Protein AF-A0A5B6ZNE8-F1 (afdb_monomer)

Nearest PDB structures (foldseek):
  8x5b-assembly1_A  TM=8.353E-01  e=8.046E-11  Homo sapiens
  8x5f-assembly1_A  TM=8.085E-01  e=4.288E-11  Homo sapiens

Secondary structure (DSSP, 8-state):
-HHHHHHHHHHHHHHHHTT--HHHHTHHHHHHHHHHHHHHH--SS-S-HHHHHHHHHHHHHHHTTTTSPPPHHHHHHHHHHHHTHHHHHHHHHHHHHHHT-HHHHT-TTHHHHSHHHHHHHHHHHHHHHHHHHHHHHHHHHHH--HHHHHHHHHHHHHHHHHHHHHHHHHS--HHHHHHHHHHHHHHHHHHHHIIIIIIS----TTSSSTTS-SS-SSS-THHHHHHHHHHHHHHGGGHHHHTT---TTS-HHHHHHHHHHHHHHHHHHHHHHHHHHHHHHHHHTTSS---PPPS--------

Solvent-accessible surface area (backbone atoms only — not comparable to full-atom values): 16728 Å² total; per-residue (Å²): 106,70,65,56,55,52,51,51,48,51,54,40,53,52,41,55,73,72,66,49,64,62,60,63,51,64,42,50,64,56,50,54,51,47,52,54,54,51,58,53,72,48,89,55,90,57,85,64,40,70,60,38,54,50,50,53,51,40,53,50,48,35,79,43,16,80,80,46,90,78,49,72,68,38,56,56,51,40,56,51,42,53,69,37,33,69,57,52,32,48,52,51,48,52,49,46,36,61,75,72,45,31,65,72,73,69,44,84,55,52,53,69,70,38,63,70,50,37,54,45,41,51,53,52,51,44,45,36,39,50,36,47,27,37,36,21,50,39,46,22,72,74,68,67,46,65,69,29,53,55,52,22,50,50,32,51,35,46,50,52,19,52,51,33,43,53,50,23,74,76,43,85,42,71,68,36,47,52,50,23,52,54,36,39,50,52,30,48,54,50,48,50,51,39,47,42,43,69,42,41,46,28,70,32,73,90,33,90,36,71,46,30,45,71,80,69,91,63,90,58,66,65,59,58,57,50,49,51,53,51,48,53,57,62,67,52,54,62,52,51,74,73,69,66,63,59,57,92,88,56,58,70,67,58,54,49,51,52,53,51,52,52,44,50,52,50,48,52,54,48,50,53,40,31,49,50,34,50,49,53,54,32,48,77,66,49,73,72,44,92,72,70,81,68,96,63,79,81,70,78,81,88,124

Radius of gyration: 23.54 Å; Cα contacts (8 Å, |Δi|>4): 228; chains: 1; bounding box: 59×56×79 Å

Sequence (303 aa):
SMTAVVGVMFVHLYLVEKGYSYTHVQAIPAFLLSVFLLLLICPFNIVYKSSRYCFLRVIRNIILSPLYKVVMLDFFMADQLCSQVPMLRNLEYVACYYITGSYKTQDYGYCMRTKNYRDLAYAVSFLPYYWRAMQCARRWFDEGETGHLVNLGKYVSAMLAAGAKVAYEKERSVGWLCLVVVMSSSATVYQLYWDFVKDWGLLQFHSKNPWLRNELMLRRKFIYFFSMGLNLILRLAWLQTVLHSSFESVDYRVTGLFLAALEVIRRGLWNFYRLENEHLNNAGKFRAVNTVPLPFHEVDEED

Organism: Davidia involucrata (NCBI:txid16924)

Mean predicted aligned error: 7.37 Å

InterPro domains:
  IPR004342 EXS, C-terminal [PF03124] (3-280)
  IPR004342 EXS, C-terminal [PS51380] (112-303)
  IPR052486 Phosphate transporter PHO1 [PTHR48477] (2-302)

Foldseek 3Di:
DVVVVVVLVVVLVVCVVVVHDQLVSVCSVVVVVVVVVCVLPPCDPPDCNVVSVVVVVLVVCLLVVLPDQDDPSNLLVLVVVLLCLVVQLVVLLVCCCVVVVVSVVVPSCPLVPDPVSVVVNLVSSLSSLVSNLSNLVNCCVVVVDCVSVLSSVLSVLVNQLSVLVVVCVVPVDPVSLVSNVVSLVVSLVSVLCCLQCPQLVFCDCPEPDGRGHVDDPDPDPVVSVVLSVLLSVLSCLCVCVSVVPPPVPDDPVVVSVVNSVSSVVNSVSSSVSNVVVVVVVCVVVCVVPPPDPDPDDPPPPPD

pLDDT: mean 87.57, std 11.81, range [39.69, 96.94]

Structure (mmCIF, N/CA/C/O backbone):
data_AF-A0A5B6ZNE8-F1
#
_entry.id   AF-A0A5B6ZNE8-F1
#
loop_
_atom_site.group_PDB
_atom_site.id
_atom_site.type_symbol
_atom_site.label_atom_id
_atom_site.label_alt_id
_atom_site.label_comp_id
_atom_site.label_asym_id
_atom_site.label_entity_id
_atom_site.label_seq_id
_atom_site.pdbx_PDB_ins_code
_atom_site.Cartn_x
_atom_site.Cartn_y
_atom_site.Cartn_z
_atom_site.occupancy
_atom_site.B_iso_or_equiv
_atom_site.auth_seq_id
_atom_site.auth_comp_id
_atom_site.auth_asym_id
_atom_site.auth_atom_id
_atom_site.pdbx_PDB_model_num
ATOM 1 N N . SER A 1 1 ? 9.467 -19.370 -3.956 1.00 76.75 1 SER A N 1
ATOM 2 C CA . SER A 1 1 ? 10.336 -19.365 -2.760 1.00 76.75 1 SER A CA 1
ATOM 3 C C . SER A 1 1 ? 11.362 -18.253 -2.906 1.00 76.75 1 SER A C 1
ATOM 5 O O . SER A 1 1 ? 11.849 -18.076 -4.018 1.00 76.75 1 SER A O 1
ATOM 7 N N . MET A 1 2 ? 11.701 -17.534 -1.828 1.00 82.19 2 MET A N 1
ATOM 8 C CA . MET A 1 2 ? 12.785 -16.534 -1.829 1.00 82.19 2 MET A CA 1
ATOM 9 C C . MET A 1 2 ? 14.120 -17.136 -2.280 1.00 82.19 2 MET A C 1
ATOM 11 O O . MET A 1 2 ? 14.861 -16.493 -3.011 1.00 82.19 2 MET A O 1
ATOM 15 N N . THR A 1 3 ? 14.372 -18.406 -1.954 1.00 88.00 3 THR A N 1
ATOM 16 C CA . THR A 1 3 ? 15.551 -19.153 -2.415 1.00 88.00 3 THR A CA 1
ATOM 17 C C . THR A 1 3 ? 15.656 -19.190 -3.937 1.00 88.00 3 THR A C 1
ATOM 19 O O . THR A 1 3 ? 16.739 -19.012 -4.478 1.00 88.00 3 THR A O 1
ATOM 22 N N . ALA A 1 4 ? 14.532 -19.369 -4.641 1.00 88.44 4 ALA A N 1
ATOM 23 C CA . ALA A 1 4 ? 14.522 -19.387 -6.103 1.00 88.44 4 ALA A CA 1
ATOM 24 C C . ALA A 1 4 ? 14.845 -18.002 -6.681 1.00 88.44 4 ALA A C 1
ATOM 26 O O . ALA A 1 4 ? 15.617 -17.903 -7.625 1.00 88.44 4 ALA A O 1
ATOM 27 N N . VAL A 1 5 ? 14.302 -16.934 -6.087 1.00 88.50 5 VAL A N 1
ATOM 28 C CA . VAL A 1 5 ? 14.583 -15.552 -6.513 1.00 88.50 5 VAL A CA 1
ATOM 29 C C . VAL A 1 5 ? 16.060 -15.217 -6.314 1.00 88.50 5 VAL A C 1
ATOM 31 O O . VAL A 1 5 ? 16.708 -14.746 -7.242 1.00 88.50 5 VAL A O 1
ATOM 34 N N . VAL A 1 6 ? 16.606 -15.518 -5.134 1.00 89.94 6 VAL A N 1
ATOM 35 C CA . VAL A 1 6 ? 18.020 -15.282 -4.812 1.00 89.94 6 VAL A CA 1
ATOM 36 C C . VAL A 1 6 ? 18.931 -16.124 -5.707 1.00 89.94 6 VAL A C 1
ATOM 38 O O . VAL A 1 6 ? 19.879 -15.592 -6.274 1.00 89.94 6 VAL A O 1
ATOM 41 N N . GLY A 1 7 ? 18.622 -17.408 -5.904 1.00 92.25 7 GLY A N 1
ATOM 42 C CA . GLY A 1 7 ? 19.388 -18.285 -6.791 1.00 92.25 7 GLY A CA 1
ATOM 43 C C . GLY A 1 7 ? 19.415 -17.779 -8.235 1.00 92.25 7 GLY A C 1
ATOM 44 O O . GLY A 1 7 ? 20.481 -17.689 -8.837 1.00 92.25 7 GLY A O 1
ATOM 45 N N . VAL A 1 8 ? 18.265 -17.366 -8.775 1.00 92.31 8 VAL A N 1
ATOM 46 C CA . VAL A 1 8 ? 18.185 -16.780 -10.122 1.00 92.31 8 VAL A CA 1
ATOM 47 C C . VAL A 1 8 ? 18.931 -15.447 -10.205 1.00 92.31 8 VAL A C 1
ATOM 49 O O . VAL A 1 8 ? 19.573 -15.183 -11.217 1.00 92.31 8 VAL A O 1
ATOM 52 N N . MET A 1 9 ? 18.904 -14.629 -9.150 1.00 90.25 9 MET A N 1
ATOM 53 C CA . MET A 1 9 ? 19.685 -13.391 -9.083 1.00 90.25 9 MET A CA 1
ATOM 54 C C . MET A 1 9 ? 21.193 -13.672 -9.143 1.00 90.25 9 MET A C 1
ATOM 56 O O . MET A 1 9 ? 21.893 -13.015 -9.908 1.00 90.25 9 MET A O 1
ATOM 60 N N . PHE A 1 10 ? 21.692 -14.673 -8.408 1.00 92.12 10 PHE A N 1
ATOM 61 C CA . PHE A 1 10 ? 23.097 -15.090 -8.491 1.00 92.12 10 PHE A CA 1
ATOM 62 C C . PHE A 1 10 ? 23.471 -15.579 -9.891 1.00 92.12 10 PHE A C 1
ATOM 64 O O . PHE A 1 10 ? 24.488 -15.153 -10.429 1.00 92.12 10 PHE A O 1
ATOM 71 N N . VAL A 1 11 ? 22.633 -16.420 -10.507 1.00 91.75 11 VAL A N 1
ATOM 72 C CA . VAL A 1 11 ? 22.851 -16.891 -11.885 1.00 91.75 11 VAL A CA 1
ATOM 73 C C . VAL A 1 11 ? 22.868 -15.719 -12.866 1.00 91.75 11 VAL A C 1
ATOM 75 O O . VAL A 1 11 ? 23.744 -15.651 -13.721 1.00 91.75 11 VAL A O 1
ATOM 78 N N . HIS A 1 12 ? 21.939 -14.771 -12.729 1.00 90.88 12 HIS A N 1
ATOM 79 C CA . HIS A 1 12 ? 21.895 -13.571 -13.558 1.00 90.88 12 HIS A CA 1
ATOM 80 C C . HIS A 1 12 ? 23.193 -12.763 -13.438 1.00 90.88 12 HIS A C 1
ATOM 82 O O . HIS A 1 12 ? 23.820 -12.485 -14.456 1.00 90.88 12 HIS A O 1
ATOM 88 N N . LEU A 1 13 ? 23.633 -12.441 -12.216 1.00 90.88 13 LEU A N 1
ATOM 89 C CA . LEU A 1 13 ? 24.864 -11.678 -11.977 1.00 90.88 13 LEU A CA 1
ATOM 90 C C . LEU A 1 13 ? 26.107 -12.404 -12.506 1.00 90.88 13 LEU A C 1
ATOM 92 O O . LEU A 1 13 ? 26.929 -11.789 -13.179 1.00 90.88 13 LEU A O 1
ATOM 96 N N . TYR A 1 14 ? 26.198 -13.716 -12.284 1.00 93.06 14 TYR A N 1
ATOM 97 C CA . TYR A 1 14 ? 27.285 -14.545 -12.803 1.00 93.06 14 TYR A CA 1
ATOM 98 C C . TYR A 1 14 ? 27.355 -14.524 -14.338 1.00 93.06 14 TYR A C 1
ATOM 100 O O . TYR A 1 14 ? 28.433 -14.401 -14.918 1.00 93.06 14 TYR A O 1
ATOM 108 N N . LEU A 1 15 ? 26.209 -14.616 -15.020 1.00 92.50 15 LEU A N 1
ATOM 109 C CA . LEU A 1 15 ? 26.158 -14.570 -16.483 1.00 92.50 15 LEU A CA 1
ATOM 110 C C . LEU A 1 15 ? 26.502 -13.180 -17.035 1.00 92.50 15 LEU A C 1
ATOM 112 O O . LEU A 1 15 ? 27.145 -13.100 -18.084 1.00 92.50 15 LEU A O 1
ATOM 116 N N . VAL A 1 16 ? 26.114 -12.104 -16.335 1.00 89.50 16 VAL A N 1
ATOM 117 C CA . VAL A 1 16 ? 26.550 -10.736 -16.667 1.00 89.50 16 VAL A CA 1
ATOM 118 C C . VAL A 1 16 ? 28.072 -10.628 -16.559 1.00 89.50 16 VAL A C 1
ATOM 120 O O . VAL A 1 16 ? 28.711 -10.160 -17.497 1.00 89.50 16 VAL A O 1
ATOM 123 N N . GLU A 1 17 ? 28.658 -11.100 -15.457 1.00 91.75 17 GLU A N 1
ATOM 124 C CA . GLU A 1 17 ? 30.107 -11.059 -15.224 1.00 91.75 17 GLU A CA 1
ATOM 125 C C . GLU A 1 17 ? 30.887 -11.852 -16.283 1.00 91.75 17 GLU A C 1
ATOM 127 O O . GLU A 1 17 ? 31.934 -11.416 -16.755 1.00 91.75 17 GLU A O 1
ATOM 132 N N . LYS A 1 18 ? 30.349 -12.995 -16.725 1.00 91.81 18 LYS A N 1
ATOM 133 C CA . LYS A 1 18 ? 30.948 -13.829 -17.779 1.00 91.81 18 LYS A CA 1
ATOM 134 C C . LYS A 1 18 ? 30.826 -13.255 -19.196 1.00 91.81 18 LYS A C 1
ATOM 136 O O . LYS A 1 18 ? 31.309 -13.890 -20.130 1.00 91.81 18 LYS A O 1
ATOM 141 N N . GLY A 1 19 ? 30.205 -12.089 -19.375 1.00 87.50 19 GLY A N 1
ATOM 142 C CA . GLY A 1 19 ? 30.112 -11.418 -20.674 1.00 87.50 19 GLY A CA 1
ATOM 143 C C . GLY A 1 19 ? 29.135 -12.076 -21.652 1.00 87.50 19 GLY A C 1
ATOM 144 O O . GLY A 1 19 ? 29.267 -11.896 -22.863 1.00 87.50 19 GLY A O 1
ATOM 145 N N . TYR A 1 20 ? 28.151 -12.839 -21.158 1.00 89.31 20 TYR A N 1
ATOM 146 C CA . TYR A 1 20 ? 27.085 -13.364 -22.014 1.00 89.31 20 TYR A CA 1
ATOM 147 C C . TYR A 1 20 ? 26.269 -12.226 -22.637 1.00 89.31 20 TYR A C 1
ATOM 149 O O . TYR A 1 20 ? 26.177 -11.121 -22.101 1.00 89.31 20 TYR A O 1
ATOM 157 N N . SER A 1 21 ? 25.624 -12.519 -23.771 1.00 84.81 21 SER A N 1
ATOM 158 C CA . SER A 1 21 ? 24.774 -11.562 -24.480 1.00 84.81 21 SER A CA 1
ATOM 159 C C . SER A 1 21 ? 23.747 -10.927 -23.536 1.00 84.81 21 SER A C 1
ATOM 161 O O . SER A 1 21 ? 22.848 -11.591 -23.013 1.00 84.81 21 SER A O 1
ATOM 163 N N . TYR A 1 22 ? 23.877 -9.614 -23.351 1.00 82.38 22 TYR A N 1
ATOM 164 C CA . TYR A 1 22 ? 23.105 -8.833 -22.390 1.00 82.38 22 TYR A CA 1
ATOM 165 C C . TYR A 1 22 ? 21.588 -9.024 -22.547 1.00 82.38 22 TYR A C 1
ATOM 167 O O . TYR A 1 22 ? 20.869 -9.180 -21.561 1.00 82.38 22 TYR A O 1
ATOM 175 N N . THR A 1 23 ? 21.094 -9.106 -23.786 1.00 82.25 23 THR A N 1
ATOM 176 C CA . THR A 1 23 ? 19.669 -9.320 -24.079 1.00 82.25 23 THR A CA 1
ATOM 177 C C . THR A 1 23 ? 19.139 -10.645 -23.536 1.00 82.25 23 THR A C 1
ATOM 179 O O . THR A 1 23 ? 18.003 -10.697 -23.069 1.00 82.25 23 THR A O 1
ATOM 182 N N . HIS A 1 24 ? 19.947 -11.707 -23.573 1.00 84.75 24 HIS A N 1
ATOM 183 C CA . HIS A 1 24 ? 19.570 -13.021 -23.051 1.00 84.75 24 HIS A CA 1
ATOM 184 C C . HIS A 1 24 ? 19.566 -13.019 -21.523 1.00 84.75 24 HIS A C 1
ATOM 186 O O . HIS A 1 24 ? 18.635 -13.522 -20.898 1.00 84.75 24 HIS A O 1
ATOM 192 N N . VAL A 1 25 ? 20.566 -12.383 -20.913 1.00 89.25 25 VAL A N 1
ATOM 193 C CA . VAL A 1 25 ? 20.686 -12.312 -19.453 1.00 89.25 25 VAL A CA 1
ATOM 194 C C . VAL A 1 25 ? 19.556 -11.471 -18.841 1.00 89.25 25 VAL A C 1
ATOM 196 O O . VAL A 1 25 ? 18.984 -11.853 -17.818 1.00 89.25 25 VAL A O 1
ATOM 199 N N . GLN A 1 26 ? 19.140 -10.387 -19.505 1.00 87.94 26 GLN A N 1
ATOM 200 C CA . GLN A 1 26 ? 17.994 -9.563 -19.091 1.00 87.94 26 GLN A CA 1
ATOM 201 C C . GLN A 1 26 ? 16.627 -10.242 -19.268 1.00 87.94 26 GLN A C 1
ATOM 203 O O . GLN A 1 26 ? 15.651 -9.790 -18.671 1.00 87.94 26 GLN A O 1
ATOM 208 N N . ALA A 1 27 ? 16.528 -11.333 -20.032 1.00 87.56 27 ALA A N 1
ATOM 209 C CA . ALA A 1 27 ? 15.291 -12.110 -20.142 1.00 87.56 27 ALA A CA 1
ATOM 210 C C . ALA A 1 27 ? 15.048 -13.018 -18.920 1.00 87.56 27 ALA A C 1
ATOM 212 O O . ALA A 1 27 ? 13.914 -13.427 -18.671 1.00 87.56 27 ALA A O 1
ATOM 213 N N . ILE A 1 28 ? 16.085 -13.308 -18.125 1.00 91.12 28 ILE A N 1
ATOM 214 C CA . ILE A 1 28 ? 16.006 -14.224 -16.977 1.00 91.12 28 ILE A CA 1
ATOM 215 C C . ILE A 1 28 ? 14.982 -13.754 -15.921 1.00 91.12 28 ILE A C 1
ATOM 217 O O . ILE A 1 28 ? 14.129 -14.561 -15.536 1.00 91.12 28 ILE A O 1
ATOM 221 N N . PRO A 1 29 ? 14.976 -12.481 -15.463 1.00 89.75 29 PRO A N 1
ATOM 222 C CA . PRO A 1 29 ? 13.974 -12.017 -14.502 1.00 89.75 29 PRO A CA 1
ATOM 223 C C . PRO A 1 29 ? 12.542 -12.048 -15.060 1.00 89.75 29 PRO A C 1
ATOM 225 O O . PRO A 1 29 ? 11.621 -12.429 -14.337 1.00 89.75 29 PRO A O 1
ATOM 228 N N . ALA A 1 30 ? 12.348 -11.721 -16.346 1.00 90.81 30 ALA A N 1
ATOM 229 C CA . ALA A 1 30 ? 11.048 -11.842 -17.016 1.00 90.81 30 ALA A CA 1
ATOM 230 C C . ALA A 1 30 ? 10.550 -13.287 -17.039 1.00 90.81 30 ALA A C 1
ATOM 232 O O . ALA A 1 30 ? 9.379 -13.541 -16.748 1.00 90.81 30 ALA A O 1
ATOM 233 N N . PHE A 1 31 ? 11.430 -14.235 -17.365 1.00 91.56 31 PHE A N 1
ATOM 234 C CA . PHE A 1 31 ? 11.096 -15.652 -17.366 1.00 91.56 31 PHE A CA 1
ATOM 235 C C . PHE A 1 31 ? 10.669 -16.114 -15.970 1.00 91.56 31 PHE A C 1
ATOM 237 O O . PHE A 1 31 ? 9.605 -16.711 -15.822 1.00 91.56 31 PHE A O 1
ATOM 244 N N . LEU A 1 32 ? 11.435 -15.762 -14.933 1.00 92.44 32 LEU A N 1
ATOM 245 C CA . LEU A 1 32 ? 11.097 -16.098 -13.550 1.00 92.44 32 LEU A CA 1
ATOM 246 C C . LEU A 1 32 ? 9.735 -15.524 -13.132 1.00 92.44 32 LEU A C 1
ATOM 248 O O . LEU A 1 32 ? 8.907 -16.244 -12.570 1.00 92.44 32 LEU A O 1
ATOM 252 N N . LEU A 1 33 ? 9.488 -14.241 -13.417 1.00 92.00 33 LEU A N 1
ATOM 253 C CA . LEU A 1 33 ? 8.210 -13.595 -13.119 1.00 92.00 33 LEU A CA 1
ATOM 254 C C . LEU A 1 33 ? 7.056 -14.288 -13.854 1.00 92.00 33 LEU A C 1
ATOM 256 O O . LEU A 1 33 ? 6.028 -14.583 -13.246 1.00 92.00 33 LEU A O 1
ATOM 260 N N . SER A 1 34 ? 7.247 -14.611 -15.134 1.00 92.75 34 SER A N 1
ATOM 261 C CA . SER A 1 34 ? 6.255 -15.316 -15.951 1.00 92.75 34 SER A CA 1
ATOM 262 C C . SER A 1 34 ? 5.935 -16.695 -15.378 1.00 92.75 34 SER A C 1
ATOM 264 O O . SER A 1 34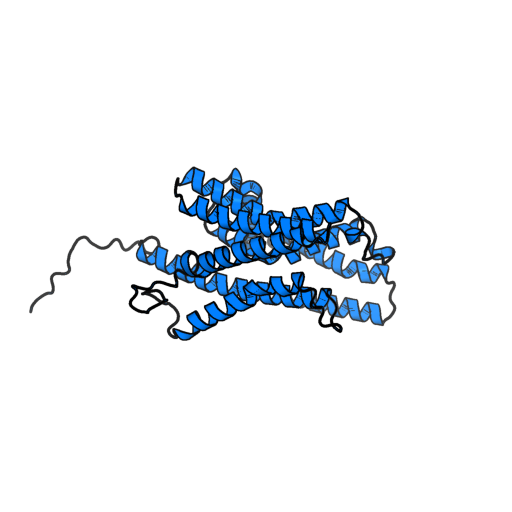 ? 4.765 -17.048 -15.258 1.00 92.75 34 SER A O 1
ATOM 266 N N . VAL A 1 35 ? 6.947 -17.449 -14.936 1.00 93.56 35 VAL A N 1
ATOM 267 C CA . VAL A 1 35 ? 6.757 -18.744 -14.264 1.00 93.56 35 VAL A CA 1
ATOM 268 C C . VAL A 1 35 ? 5.928 -18.586 -12.989 1.00 93.56 35 VAL A C 1
ATOM 270 O O . VAL A 1 35 ? 4.998 -19.363 -12.776 1.00 93.56 35 VAL A O 1
ATOM 273 N N . PHE A 1 36 ? 6.198 -17.575 -12.156 1.00 93.19 36 PHE A N 1
ATOM 274 C CA . PHE A 1 36 ? 5.395 -17.327 -10.954 1.00 93.19 36 PHE A CA 1
ATOM 275 C C . PHE A 1 36 ? 3.947 -16.938 -11.274 1.00 93.19 36 PHE A C 1
ATOM 277 O O . PHE A 1 36 ? 3.037 -17.419 -10.599 1.00 93.19 36 PHE A O 1
ATOM 284 N N . LEU A 1 37 ? 3.717 -16.114 -12.301 1.00 93.38 37 LEU A N 1
ATOM 285 C CA . LEU A 1 37 ? 2.371 -15.717 -12.726 1.00 93.38 37 LEU A CA 1
ATOM 286 C C . LEU A 1 37 ? 1.583 -16.900 -13.298 1.00 93.38 37 LEU A C 1
ATOM 288 O O . LEU A 1 37 ? 0.441 -17.122 -12.899 1.00 93.38 37 LEU A O 1
ATOM 292 N N . LEU A 1 38 ? 2.203 -17.704 -14.165 1.00 94.81 38 LEU A N 1
ATOM 293 C CA . LEU A 1 38 ? 1.606 -18.928 -14.702 1.00 94.81 38 LEU A CA 1
ATOM 294 C C . LEU A 1 38 ? 1.302 -19.927 -13.586 1.00 94.81 38 LEU A C 1
ATOM 296 O O . LEU A 1 38 ? 0.213 -20.499 -13.543 1.00 94.81 38 LEU A O 1
ATOM 300 N N . LEU A 1 39 ? 2.225 -20.095 -12.636 1.00 94.50 39 LEU A N 1
ATOM 301 C CA . LEU A 1 39 ? 2.001 -20.934 -11.467 1.00 94.50 39 LEU A CA 1
ATOM 302 C C . LEU A 1 39 ? 0.875 -20.385 -10.593 1.00 94.50 39 LEU A C 1
ATOM 304 O O . LEU A 1 39 ? 0.128 -21.181 -10.044 1.00 94.50 39 LEU A O 1
ATOM 308 N N . LEU A 1 40 ? 0.690 -19.070 -10.473 1.00 94.06 40 LEU A N 1
ATOM 309 C CA . LEU A 1 40 ? -0.402 -18.493 -9.687 1.00 94.06 40 LEU A CA 1
ATOM 310 C C . LEU A 1 40 ? -1.780 -18.879 -10.248 1.00 94.06 40 LEU A C 1
ATOM 312 O O . LEU A 1 40 ? -2.646 -19.289 -9.478 1.00 94.06 40 LEU A O 1
ATOM 316 N N . ILE A 1 41 ? -1.959 -18.811 -11.571 1.00 94.94 41 ILE A N 1
ATOM 317 C CA . ILE A 1 41 ? -3.237 -19.093 -12.259 1.00 94.94 41 ILE A CA 1
ATOM 318 C C . ILE A 1 41 ? -3.431 -20.565 -12.656 1.00 94.94 41 ILE A C 1
ATOM 320 O O . ILE A 1 41 ? -4.515 -20.954 -13.084 1.00 94.94 41 ILE A O 1
ATOM 324 N N . CYS A 1 42 ? -2.393 -21.393 -12.525 1.00 93.88 42 CYS A N 1
ATOM 325 C CA . CYS A 1 42 ? -2.397 -22.784 -12.968 1.00 93.88 42 CYS A CA 1
ATOM 326 C C . CYS A 1 42 ? -3.513 -23.621 -12.295 1.00 93.88 42 CYS A C 1
ATOM 328 O O . CYS A 1 42 ? -3.560 -23.711 -11.063 1.00 93.88 42 CYS A O 1
ATOM 330 N N . PRO A 1 43 ? -4.387 -24.308 -13.053 1.00 92.94 43 PRO A N 1
ATOM 331 C CA . PRO A 1 43 ? -5.515 -25.028 -12.463 1.00 92.94 43 PRO A CA 1
ATOM 332 C C . PRO A 1 43 ? -5.161 -26.391 -11.856 1.00 92.94 43 PRO A C 1
ATOM 334 O O . PRO A 1 43 ? -5.947 -26.973 -11.094 1.00 92.94 43 PRO A O 1
ATOM 337 N N . PHE A 1 44 ? -3.970 -26.903 -12.161 1.00 93.75 44 PHE A N 1
ATOM 338 C CA . PHE A 1 44 ? -3.493 -28.196 -11.688 1.00 93.75 44 PHE A CA 1
ATOM 339 C C . PHE A 1 44 ? -3.120 -28.160 -10.200 1.00 93.75 44 PHE A C 1
ATOM 341 O O . PHE A 1 44 ? -2.789 -27.108 -9.640 1.00 93.75 44 PHE A O 1
ATOM 348 N N . ASN A 1 45 ? -3.175 -29.325 -9.542 1.00 92.19 45 ASN A N 1
ATOM 349 C CA . ASN A 1 45 ? -2.835 -29.478 -8.124 1.00 92.19 45 ASN A CA 1
ATOM 350 C C . ASN A 1 45 ? -1.316 -29.494 -7.882 1.00 92.19 45 ASN A C 1
ATOM 352 O O . ASN A 1 45 ? -0.756 -30.443 -7.347 1.00 92.19 45 ASN A O 1
ATOM 356 N N . ILE A 1 46 ? -0.650 -28.434 -8.324 1.00 90.38 46 ILE A N 1
ATOM 357 C CA . ILE A 1 46 ? 0.797 -28.245 -8.254 1.00 90.38 46 ILE A CA 1
ATOM 358 C C . ILE A 1 46 ? 1.039 -27.061 -7.322 1.00 90.38 46 ILE A C 1
ATOM 360 O O . ILE A 1 46 ? 0.428 -26.016 -7.517 1.00 90.38 46 ILE A O 1
ATOM 364 N N . VAL A 1 47 ? 1.889 -27.205 -6.304 1.00 88.94 47 VAL A N 1
ATOM 365 C CA . VAL A 1 47 ? 2.259 -26.120 -5.367 1.00 88.94 47 VAL A CA 1
ATOM 366 C C . VAL A 1 47 ? 1.031 -25.413 -4.753 1.00 88.94 47 VAL A C 1
ATOM 368 O O . VAL A 1 47 ? 0.583 -24.368 -5.223 1.00 88.94 47 VAL A O 1
ATOM 371 N N . TYR A 1 48 ? 0.481 -25.980 -3.675 1.00 92.19 48 TYR A N 1
ATOM 372 C CA . TYR A 1 48 ? -0.544 -25.345 -2.825 1.00 92.19 48 TYR A CA 1
ATOM 373 C C . TYR A 1 48 ? -1.751 -24.752 -3.584 1.00 92.19 48 TYR A C 1
ATOM 375 O O . TYR A 1 48 ? -2.092 -23.578 -3.419 1.00 92.19 48 TYR A O 1
ATOM 383 N N . LYS A 1 49 ? -2.427 -25.567 -4.410 1.00 93.06 49 LYS A N 1
ATOM 384 C CA . LYS A 1 49 ? -3.584 -25.142 -5.224 1.00 93.06 49 LYS A CA 1
ATOM 385 C C . LYS A 1 49 ? -4.639 -24.382 -4.416 1.00 93.06 49 LYS A C 1
ATOM 387 O O . LYS A 1 49 ? -5.033 -23.292 -4.818 1.00 93.06 49 LYS A O 1
ATOM 392 N N . SER A 1 50 ? -5.066 -24.925 -3.274 1.00 94.44 50 SER A N 1
ATOM 393 C CA . SER A 1 50 ? -6.096 -24.297 -2.429 1.00 94.44 50 SER A CA 1
ATOM 394 C C . SER A 1 50 ? -5.737 -22.851 -2.057 1.00 94.44 50 SER A C 1
ATOM 396 O O . SER A 1 50 ? -6.533 -21.934 -2.266 1.00 94.44 50 SER A O 1
ATOM 398 N N . SER A 1 51 ? -4.495 -22.620 -1.621 1.00 94.00 51 SER A N 1
ATOM 399 C CA . SER A 1 51 ? -4.007 -21.293 -1.236 1.00 94.00 51 SER A CA 1
ATOM 400 C C . SER A 1 51 ? -3.971 -20.315 -2.412 1.00 94.00 51 SER A C 1
ATOM 402 O O . SER A 1 51 ? -4.385 -19.168 -2.257 1.00 94.00 51 SER A O 1
ATOM 404 N N . ARG A 1 52 ? -3.539 -20.758 -3.603 1.00 94.75 52 ARG A N 1
ATOM 405 C CA . ARG A 1 52 ? -3.513 -19.919 -4.816 1.00 94.75 52 ARG A CA 1
ATOM 406 C C . ARG A 1 52 ? -4.914 -19.466 -5.227 1.00 94.75 52 ARG A C 1
ATOM 408 O O . ARG A 1 52 ? -5.139 -18.283 -5.467 1.00 94.75 52 ARG A O 1
ATOM 415 N N . TYR A 1 53 ? -5.875 -20.385 -5.238 1.00 94.69 53 TYR A N 1
ATOM 416 C CA . TYR A 1 53 ? -7.267 -20.064 -5.561 1.00 94.69 53 TYR A CA 1
ATOM 417 C C . TYR A 1 53 ? -7.935 -19.185 -4.501 1.00 94.69 53 TYR A C 1
ATOM 419 O O . TYR A 1 53 ? -8.715 -18.299 -4.851 1.00 94.69 53 TYR A O 1
ATOM 427 N N . CYS A 1 54 ? -7.620 -19.395 -3.220 1.00 95.00 54 CYS A N 1
ATOM 428 C CA . CYS A 1 54 ? -8.056 -18.509 -2.144 1.00 95.00 54 CYS A CA 1
ATOM 429 C C . CYS A 1 54 ? -7.521 -17.087 -2.363 1.00 95.00 54 CYS A C 1
ATOM 431 O O . CYS A 1 54 ? -8.301 -16.137 -2.385 1.00 95.00 54 CYS A O 1
ATOM 433 N N . PHE A 1 55 ? -6.221 -16.946 -2.639 1.00 95.19 55 PHE A N 1
ATOM 434 C CA . PHE A 1 55 ? -5.602 -15.657 -2.943 1.00 95.19 55 PHE A CA 1
ATOM 435 C C . PHE A 1 55 ? -6.269 -14.966 -4.140 1.00 95.19 55 PHE A C 1
ATOM 437 O O . PHE A 1 55 ? -6.701 -13.823 -4.017 1.00 95.19 55 PHE A O 1
ATOM 444 N N . LEU A 1 56 ? -6.433 -15.662 -5.270 1.00 95.88 56 LEU A N 1
ATOM 445 C CA . LEU A 1 56 ? -7.084 -15.107 -6.464 1.00 95.88 56 LEU A CA 1
ATOM 446 C C . LEU A 1 56 ? -8.527 -14.663 -6.189 1.00 95.88 56 LEU A C 1
ATOM 448 O O . LEU A 1 56 ? -8.947 -13.601 -6.648 1.00 95.88 56 LEU A O 1
ATOM 452 N N . ARG A 1 57 ? -9.281 -15.447 -5.410 1.00 95.31 57 ARG A N 1
ATOM 453 C CA . ARG A 1 57 ? -10.645 -15.097 -4.996 1.00 95.31 57 ARG A CA 1
ATOM 454 C C . ARG A 1 57 ? -10.668 -13.816 -4.166 1.00 95.31 57 ARG A C 1
ATOM 456 O O . ARG A 1 57 ? -11.508 -12.959 -4.426 1.00 95.31 57 ARG A O 1
ATOM 463 N N . VAL A 1 58 ? -9.756 -13.679 -3.204 1.00 95.94 58 VAL A N 1
ATOM 464 C CA . VAL A 1 58 ? -9.663 -12.485 -2.354 1.00 95.94 58 VAL A CA 1
ATOM 465 C C . VAL A 1 58 ? -9.254 -11.264 -3.177 1.00 95.94 58 VAL A C 1
ATOM 467 O O . VAL A 1 58 ? -9.912 -10.234 -3.089 1.00 95.94 58 VAL A O 1
ATOM 470 N N . ILE A 1 59 ? -8.246 -11.374 -4.050 1.00 95.94 59 ILE A N 1
ATOM 471 C CA . ILE A 1 59 ? -7.848 -10.271 -4.942 1.00 95.94 59 ILE A CA 1
ATOM 472 C C . ILE A 1 59 ? -9.018 -9.827 -5.829 1.00 95.94 59 ILE A C 1
ATOM 474 O O . ILE A 1 59 ? -9.289 -8.632 -5.933 1.00 95.94 59 ILE A O 1
ATOM 478 N N . ARG A 1 60 ? -9.771 -10.772 -6.404 1.00 96.00 60 ARG A N 1
ATOM 479 C CA . ARG A 1 60 ? -10.995 -10.468 -7.159 1.00 96.00 60 ARG A CA 1
ATOM 480 C C . ARG A 1 60 ? -12.018 -9.715 -6.302 1.00 96.00 60 ARG A C 1
ATOM 482 O O . ARG A 1 60 ? -12.566 -8.721 -6.766 1.00 96.00 60 ARG A O 1
ATOM 489 N N . ASN A 1 61 ? -12.279 -10.167 -5.074 1.00 95.38 61 ASN A N 1
ATOM 490 C CA . ASN A 1 61 ? -13.223 -9.505 -4.167 1.00 95.38 61 ASN A CA 1
ATOM 491 C C . ASN A 1 61 ? -12.772 -8.083 -3.795 1.00 95.38 61 ASN A C 1
ATOM 493 O O . ASN A 1 61 ? -13.608 -7.195 -3.676 1.00 95.38 61 ASN A O 1
ATOM 497 N N . ILE A 1 62 ? -11.465 -7.850 -3.635 1.00 95.94 62 ILE A N 1
ATOM 498 C CA . ILE A 1 62 ? -10.900 -6.520 -3.361 1.00 95.94 62 ILE A CA 1
ATOM 499 C C . ILE A 1 62 ? -11.128 -5.585 -4.555 1.00 95.94 62 ILE A C 1
ATOM 501 O O . ILE A 1 62 ? -11.662 -4.486 -4.383 1.00 95.94 62 ILE A O 1
ATOM 505 N N . ILE A 1 63 ? -10.772 -6.035 -5.763 1.00 95.06 63 ILE A N 1
ATOM 506 C CA . ILE A 1 63 ? -10.918 -5.250 -7.000 1.00 95.06 63 ILE A CA 1
ATOM 507 C C . ILE A 1 63 ? -12.391 -4.920 -7.261 1.00 95.06 63 ILE A C 1
ATOM 509 O O . ILE A 1 63 ? -12.718 -3.797 -7.636 1.00 95.06 63 ILE A O 1
ATOM 513 N N . LEU A 1 64 ? -13.282 -5.881 -7.016 1.00 94.88 64 LEU A N 1
ATOM 514 C CA . LEU A 1 64 ? -14.725 -5.744 -7.208 1.00 94.88 64 LEU A CA 1
ATOM 515 C C . LEU A 1 64 ? -15.464 -5.379 -5.910 1.00 94.88 64 LEU A C 1
ATOM 517 O O . LEU A 1 64 ? -16.661 -5.631 -5.797 1.00 94.88 64 LEU A O 1
ATOM 521 N N . SER A 1 65 ? -14.777 -4.779 -4.936 1.00 89.50 65 SER A N 1
ATOM 522 C CA . SER A 1 65 ? -15.319 -4.470 -3.602 1.00 89.50 65 SER A CA 1
ATOM 523 C C . SER A 1 65 ? -16.657 -3.715 -3.551 1.00 89.50 65 SER A C 1
ATOM 525 O O . SER A 1 65 ? -17.399 -3.958 -2.601 1.00 89.50 65 SER A O 1
ATOM 527 N N . PRO A 1 66 ? -17.048 -2.868 -4.528 1.00 86.50 66 PRO A N 1
ATOM 528 C CA . PRO A 1 66 ? -18.389 -2.273 -4.526 1.00 86.50 66 PRO A CA 1
ATOM 529 C C . PRO A 1 66 ? -19.515 -3.300 -4.748 1.00 86.50 66 PRO A C 1
ATOM 531 O O . PRO A 1 66 ? -20.656 -3.081 -4.337 1.00 86.50 66 PRO A O 1
ATOM 534 N N . LEU A 1 67 ? -19.204 -4.422 -5.404 1.00 89.75 67 LEU A N 1
A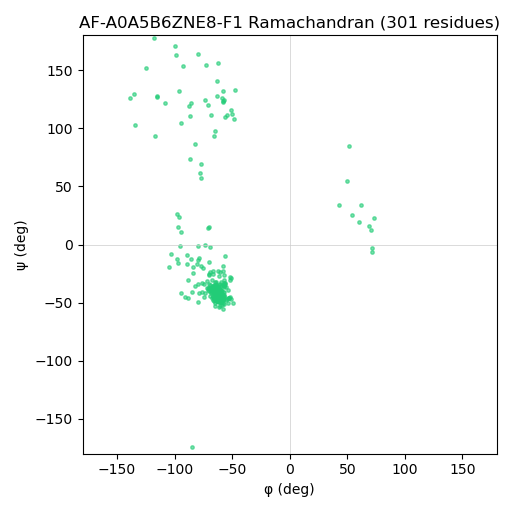TOM 535 C CA . LEU A 1 67 ? -20.175 -5.402 -5.899 1.00 89.75 67 LEU A CA 1
ATOM 536 C C . LEU A 1 67 ? -20.377 -6.600 -4.963 1.00 89.75 67 LEU A C 1
ATOM 538 O O . LEU A 1 67 ? -21.353 -7.329 -5.116 1.00 89.75 67 LEU A O 1
ATOM 542 N N . TYR A 1 68 ? -19.474 -6.823 -4.006 1.00 87.31 68 TYR A N 1
ATOM 543 C CA . TYR A 1 68 ? -19.500 -7.989 -3.121 1.00 87.31 68 TYR A CA 1
ATOM 544 C C . TYR A 1 68 ? -19.498 -7.578 -1.651 1.00 87.31 68 TYR A C 1
ATOM 546 O O . TYR A 1 68 ? -18.943 -6.547 -1.277 1.00 87.31 68 TYR A O 1
ATOM 554 N N . LYS A 1 69 ? -20.077 -8.432 -0.801 1.00 89.88 69 LYS A N 1
ATOM 555 C CA . LYS A 1 69 ? -19.981 -8.280 0.652 1.00 89.88 69 LYS A CA 1
ATOM 556 C C . LYS A 1 69 ? -18.522 -8.409 1.085 1.00 89.88 69 LYS A C 1
ATOM 558 O O . LYS A 1 69 ? -17.867 -9.399 0.767 1.00 89.88 69 LYS A O 1
ATOM 563 N N . VAL A 1 70 ? -18.044 -7.428 1.843 1.00 92.19 70 VAL A N 1
ATOM 564 C CA . VAL A 1 70 ? -16.659 -7.372 2.318 1.00 92.19 70 VAL A CA 1
ATOM 565 C C . VAL A 1 70 ? -16.536 -8.141 3.628 1.00 92.19 70 VAL A C 1
ATOM 567 O O . VAL A 1 70 ? -17.152 -7.770 4.627 1.00 92.19 70 VAL A O 1
ATOM 570 N N . VAL A 1 71 ? -15.714 -9.191 3.646 1.00 91.38 71 VAL A N 1
ATOM 571 C CA . VAL A 1 71 ? -15.404 -9.938 4.877 1.00 91.38 71 VAL A CA 1
ATOM 572 C C . VAL A 1 71 ? -14.054 -9.527 5.471 1.00 91.38 71 VAL A C 1
ATOM 574 O O . VAL A 1 71 ? -13.272 -8.813 4.841 1.00 91.38 71 VAL A O 1
ATOM 577 N N . MET A 1 72 ? -13.755 -10.008 6.686 1.00 90.56 72 MET A N 1
ATOM 578 C CA . MET A 1 72 ? -12.494 -9.718 7.385 1.00 90.56 72 MET A CA 1
ATOM 579 C C . MET A 1 72 ? -11.259 -9.983 6.537 1.00 90.56 72 MET A C 1
ATOM 581 O O . MET A 1 72 ? -10.379 -9.130 6.443 1.00 90.56 72 MET A O 1
ATOM 585 N N . LEU A 1 73 ? -11.219 -11.144 5.886 1.00 92.56 73 LEU A N 1
ATOM 586 C CA . LEU A 1 73 ? -10.095 -11.527 5.048 1.00 92.56 73 LEU A CA 1
ATOM 587 C C . LEU A 1 73 ? -9.862 -10.530 3.902 1.00 92.56 73 LEU A C 1
ATOM 589 O O . LEU A 1 73 ? -8.713 -10.200 3.620 1.00 92.56 73 LEU A O 1
ATOM 593 N N . ASP A 1 74 ? -10.928 -10.013 3.282 1.00 94.12 74 ASP A N 1
ATOM 594 C CA . ASP A 1 74 ? -10.820 -9.094 2.146 1.00 94.12 74 ASP A CA 1
ATOM 595 C C . ASP A 1 74 ? -10.216 -7.750 2.566 1.00 94.12 74 ASP A C 1
ATOM 597 O O . ASP A 1 74 ? -9.318 -7.243 1.890 1.00 94.12 74 ASP A O 1
ATOM 601 N N . PHE A 1 75 ? -10.682 -7.163 3.677 1.00 93.44 75 PHE A N 1
ATOM 602 C CA . PHE A 1 75 ? -10.130 -5.888 4.141 1.00 93.44 75 PHE A CA 1
ATOM 603 C C . PHE A 1 75 ? -8.743 -6.048 4.770 1.00 93.44 75 PHE A C 1
ATOM 605 O O . PHE A 1 75 ? -7.885 -5.194 4.562 1.00 93.44 75 PHE A O 1
ATOM 612 N N . PHE A 1 76 ? -8.481 -7.167 5.456 1.00 94.81 76 PHE A N 1
ATOM 613 C CA . PHE A 1 76 ? -7.164 -7.470 6.018 1.00 94.81 76 PHE A CA 1
ATOM 614 C C . PHE A 1 76 ? -6.104 -7.621 4.920 1.00 94.81 76 PHE A C 1
ATOM 616 O O . PHE A 1 76 ? -5.003 -7.080 5.040 1.00 94.81 76 PHE A O 1
ATOM 623 N N . MET A 1 77 ? -6.442 -8.317 3.827 1.00 95.50 77 MET A N 1
ATOM 624 C CA . MET A 1 77 ? -5.566 -8.481 2.662 1.00 95.50 77 MET A CA 1
ATOM 625 C C . MET A 1 77 ? -5.387 -7.179 1.880 1.00 95.50 77 MET A C 1
ATOM 627 O O . MET A 1 77 ? -4.273 -6.866 1.464 1.00 95.50 77 MET A O 1
ATOM 631 N N . ALA A 1 78 ? -6.444 -6.383 1.716 1.00 95.75 78 ALA A N 1
ATOM 632 C CA . ALA A 1 78 ? -6.330 -5.078 1.072 1.00 95.75 78 ALA A CA 1
ATOM 633 C C . ALA A 1 78 ? -5.442 -4.108 1.876 1.00 95.75 78 ALA A C 1
ATOM 635 O O . ALA A 1 78 ? -4.699 -3.325 1.288 1.00 95.75 78 ALA A O 1
ATOM 636 N N . ASP A 1 79 ? -5.430 -4.200 3.210 1.00 94.62 79 ASP A N 1
ATOM 637 C CA . ASP A 1 79 ? -4.489 -3.441 4.037 1.00 94.62 79 ASP A CA 1
ATOM 638 C C . ASP A 1 79 ? -3.029 -3.854 3.792 1.00 94.62 79 ASP A C 1
ATOM 640 O O . ASP A 1 79 ? -2.144 -2.995 3.818 1.00 94.62 79 ASP A O 1
ATOM 644 N N . GLN A 1 80 ? -2.767 -5.128 3.469 1.00 95.56 80 GLN A N 1
ATOM 645 C CA . GLN A 1 80 ? -1.437 -5.560 3.023 1.00 95.56 80 GLN A CA 1
ATOM 646 C C . GLN A 1 80 ? -1.068 -4.908 1.690 1.00 95.56 80 GLN A C 1
ATOM 648 O O . GLN A 1 80 ? 0.057 -4.437 1.534 1.00 95.56 80 GLN A O 1
ATOM 653 N N . LEU A 1 81 ? -2.012 -4.830 0.743 1.00 94.56 81 LEU A N 1
ATOM 654 C CA . LEU A 1 81 ? -1.778 -4.208 -0.564 1.00 94.56 81 LEU A CA 1
ATOM 655 C C . LEU A 1 81 ? -1.388 -2.728 -0.444 1.00 94.56 81 LEU A C 1
ATOM 657 O O . LEU A 1 81 ? -0.533 -2.275 -1.202 1.00 94.56 81 LEU A O 1
ATOM 661 N N . CYS A 1 82 ? -1.925 -1.994 0.536 1.00 94.06 82 CYS A N 1
ATOM 662 C CA . CYS A 1 82 ? -1.518 -0.610 0.812 1.00 94.06 82 CYS A CA 1
ATOM 663 C C . CYS A 1 82 ? -0.027 -0.480 1.165 1.00 94.06 82 CYS A C 1
ATOM 665 O O . CYS A 1 82 ? 0.599 0.518 0.824 1.00 94.06 82 CYS A O 1
ATOM 667 N N . SER A 1 83 ? 0.562 -1.488 1.813 1.00 92.00 83 SER A N 1
ATOM 668 C CA . SER A 1 83 ? 2.009 -1.539 2.082 1.00 92.00 83 SER A CA 1
ATOM 669 C C . SER A 1 83 ? 2.829 -2.024 0.883 1.00 92.00 83 SER A C 1
ATOM 671 O O . SER A 1 83 ? 4.037 -1.817 0.837 1.00 92.00 83 SER A O 1
ATOM 673 N N . GLN A 1 84 ? 2.185 -2.649 -0.105 1.00 92.56 84 GLN A N 1
ATOM 674 C CA . GLN A 1 84 ? 2.817 -3.191 -1.311 1.00 92.56 84 GLN A CA 1
ATOM 675 C C . GLN A 1 84 ? 2.737 -2.238 -2.514 1.00 92.56 84 GLN A C 1
ATOM 677 O O . GLN A 1 84 ? 3.018 -2.638 -3.642 1.00 92.56 84 GLN A O 1
ATOM 682 N N . VAL A 1 85 ? 2.406 -0.961 -2.303 1.00 91.62 85 VAL A N 1
ATOM 683 C CA . VAL A 1 85 ? 2.422 0.063 -3.361 1.00 91.62 85 VAL A CA 1
ATOM 684 C C . VAL A 1 85 ? 3.761 0.108 -4.122 1.00 91.62 85 VAL A C 1
ATOM 686 O O . VAL A 1 85 ? 3.720 0.111 -5.354 1.00 91.62 85 VAL A O 1
ATOM 689 N N . PRO A 1 86 ? 4.947 0.071 -3.469 1.00 89.50 86 PRO A N 1
ATOM 690 C CA . PRO A 1 86 ? 6.221 0.019 -4.191 1.00 89.50 86 PRO A CA 1
ATOM 691 C C . PRO A 1 86 ? 6.340 -1.209 -5.101 1.00 89.50 86 PRO A C 1
ATOM 693 O O . PRO A 1 86 ? 6.789 -1.094 -6.239 1.00 89.50 86 PRO A O 1
ATOM 696 N N . MET A 1 87 ? 5.885 -2.376 -4.634 1.00 91.38 87 MET A N 1
ATOM 697 C CA . MET A 1 87 ? 5.867 -3.604 -5.431 1.00 91.38 87 MET A CA 1
ATOM 698 C C . MET A 1 87 ? 4.951 -3.457 -6.652 1.00 91.38 87 MET A C 1
ATOM 700 O O . MET A 1 87 ? 5.360 -3.810 -7.753 1.00 91.38 87 MET A O 1
ATOM 704 N N . LEU A 1 88 ? 3.743 -2.910 -6.488 1.00 93.81 88 LEU A N 1
ATOM 705 C CA . LEU A 1 88 ? 2.799 -2.714 -7.594 1.00 93.81 88 LEU A CA 1
ATOM 706 C C . LEU A 1 88 ? 3.350 -1.758 -8.661 1.00 93.81 88 LEU A C 1
ATOM 708 O O . LEU A 1 88 ? 3.256 -2.055 -9.849 1.00 93.81 88 LEU A O 1
ATOM 712 N N . ARG A 1 89 ? 3.988 -0.655 -8.248 1.00 91.88 89 ARG A N 1
ATOM 713 C CA . ARG A 1 89 ? 4.670 0.262 -9.177 1.00 91.88 89 ARG A CA 1
ATOM 714 C C . ARG A 1 89 ? 5.836 -0.414 -9.898 1.00 91.88 89 ARG A C 1
ATOM 716 O O . ARG A 1 89 ? 6.012 -0.210 -11.091 1.00 91.88 89 ARG A O 1
ATOM 723 N N . ASN A 1 90 ? 6.605 -1.251 -9.203 1.00 91.31 90 ASN A N 1
ATOM 724 C CA . ASN A 1 90 ? 7.689 -2.009 -9.828 1.00 91.31 90 ASN A CA 1
ATOM 725 C C . ASN A 1 90 ? 7.166 -3.057 -10.821 1.00 91.31 90 ASN A C 1
ATOM 727 O O . ASN A 1 90 ? 7.795 -3.262 -11.852 1.00 91.31 90 ASN A O 1
ATOM 731 N N . LEU A 1 91 ? 6.024 -3.699 -10.551 1.00 93.25 91 LEU A N 1
ATOM 732 C CA . LEU A 1 91 ? 5.385 -4.612 -11.506 1.00 93.25 91 LEU A CA 1
ATOM 733 C C . LEU A 1 91 ? 4.923 -3.879 -12.771 1.00 93.25 91 LEU A C 1
ATOM 735 O O . LEU A 1 91 ? 5.127 -4.394 -13.868 1.00 93.25 91 LEU A O 1
ATOM 739 N N . GLU A 1 92 ? 4.353 -2.681 -12.628 1.00 94.75 92 GLU A N 1
ATOM 740 C CA . GLU A 1 92 ? 4.001 -1.815 -13.762 1.00 94.75 92 GLU A CA 1
ATOM 741 C C . GLU A 1 92 ? 5.247 -1.427 -14.575 1.00 94.75 92 GLU A C 1
ATOM 743 O O . GLU A 1 92 ? 5.283 -1.664 -15.783 1.00 94.75 92 GLU A O 1
ATOM 748 N N . TYR A 1 93 ? 6.309 -0.955 -13.913 1.00 92.88 93 TYR A N 1
ATOM 749 C CA . TYR A 1 93 ? 7.571 -0.613 -14.572 1.00 92.88 93 TYR A CA 1
ATOM 750 C C . TYR A 1 93 ? 8.174 -1.816 -15.308 1.00 92.88 93 TYR A C 1
ATOM 752 O O . TYR A 1 93 ? 8.595 -1.695 -16.456 1.00 92.88 93 TYR A O 1
ATOM 760 N N . VAL A 1 94 ? 8.201 -2.992 -14.670 1.00 92.69 94 VAL A N 1
ATOM 761 C CA . VAL A 1 94 ? 8.715 -4.231 -15.270 1.00 92.69 94 VAL A CA 1
ATOM 762 C C . VAL A 1 94 ? 7.888 -4.626 -16.494 1.00 92.69 94 VAL A C 1
ATOM 764 O O . VAL A 1 94 ? 8.462 -5.007 -17.515 1.00 92.69 94 VAL A O 1
ATOM 767 N N . ALA A 1 95 ? 6.561 -4.491 -16.434 1.00 93.12 95 ALA A N 1
ATOM 768 C CA . ALA A 1 95 ? 5.702 -4.722 -17.588 1.00 93.12 95 ALA A CA 1
ATOM 769 C C . ALA A 1 95 ? 6.055 -3.764 -18.738 1.00 93.12 95 ALA A C 1
ATOM 771 O O . ALA A 1 95 ? 6.302 -4.225 -19.851 1.00 93.12 95 ALA A O 1
ATOM 772 N N . CYS A 1 96 ? 6.178 -2.459 -18.471 1.00 94.25 96 CYS A N 1
ATOM 773 C CA . CYS A 1 96 ? 6.607 -1.484 -19.474 1.00 94.25 96 CYS A CA 1
ATOM 774 C C . CYS A 1 96 ? 7.989 -1.827 -20.061 1.00 94.25 96 CYS A C 1
ATOM 776 O O . CYS A 1 96 ? 8.152 -1.864 -21.283 1.00 94.25 96 CYS A O 1
ATOM 778 N N . TYR A 1 97 ? 8.971 -2.133 -19.212 1.00 93.06 97 TYR A N 1
ATOM 779 C CA . TYR A 1 97 ? 10.358 -2.412 -19.594 1.00 93.06 97 TYR A CA 1
ATOM 780 C C . TYR A 1 97 ? 10.477 -3.579 -20.585 1.00 93.06 97 TYR A C 1
ATOM 782 O O . TYR A 1 97 ? 11.236 -3.501 -21.557 1.00 93.06 97 TYR A O 1
ATOM 790 N N . TYR A 1 98 ? 9.689 -4.639 -20.379 1.00 92.38 98 TYR A N 1
ATOM 791 C CA . TYR A 1 98 ? 9.686 -5.805 -21.261 1.00 92.38 98 TYR A CA 1
ATOM 792 C C . TYR A 1 98 ? 8.776 -5.648 -22.485 1.00 92.38 98 TYR A C 1
ATOM 794 O O . TYR A 1 98 ? 9.197 -6.017 -23.580 1.00 92.38 98 TYR A O 1
ATOM 802 N N . ILE A 1 99 ? 7.580 -5.063 -22.343 1.00 92.25 99 ILE A N 1
ATOM 803 C CA . ILE A 1 99 ? 6.633 -4.872 -23.460 1.00 92.25 99 ILE A CA 1
ATOM 804 C C . ILE A 1 99 ? 7.205 -3.919 -24.515 1.00 92.25 99 ILE A C 1
ATOM 806 O O . ILE A 1 99 ? 7.089 -4.173 -25.711 1.00 92.25 99 ILE A O 1
ATOM 810 N N . THR A 1 100 ? 7.855 -2.836 -24.084 1.00 91.62 100 THR A N 1
ATOM 811 C CA . THR A 1 100 ? 8.430 -1.823 -24.989 1.00 91.62 100 THR A CA 1
ATOM 812 C C . THR A 1 100 ? 9.761 -2.252 -25.600 1.00 91.62 100 THR A C 1
ATOM 814 O O . THR A 1 100 ? 10.264 -1.598 -26.510 1.00 91.62 100 THR A O 1
ATOM 817 N N . GLY A 1 101 ? 10.366 -3.335 -25.101 1.00 90.12 101 GLY A N 1
ATOM 818 C CA . GLY A 1 101 ? 11.703 -3.754 -25.509 1.00 90.12 101 GLY A CA 1
ATOM 819 C C . GLY A 1 101 ? 12.829 -2.843 -25.008 1.00 90.12 101 GLY A C 1
ATOM 820 O O . GLY A 1 101 ? 13.962 -3.015 -25.455 1.00 90.12 101 GLY A O 1
ATOM 821 N N . SER A 1 102 ? 12.556 -1.925 -24.070 1.00 89.94 102 SER A N 1
ATOM 822 C CA . SER A 1 102 ? 13.549 -1.031 -23.440 1.00 89.94 102 SER A CA 1
ATOM 823 C C . SER A 1 102 ? 14.754 -1.798 -22.870 1.00 89.94 102 SER A C 1
ATOM 825 O O . SER A 1 102 ? 15.892 -1.329 -22.936 1.00 89.94 102 SER A O 1
ATOM 827 N N . TYR A 1 103 ? 14.544 -3.042 -22.427 1.00 88.31 103 TYR A N 1
ATOM 828 C CA . TYR A 1 103 ? 15.621 -3.927 -21.981 1.00 88.31 103 TYR A CA 1
ATOM 829 C C . TYR A 1 103 ? 16.673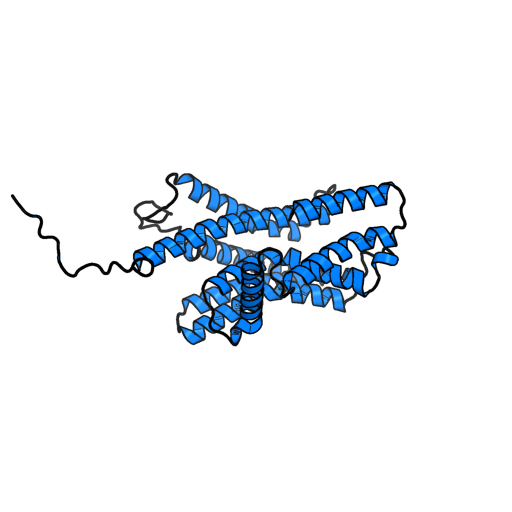 -4.262 -23.047 1.00 88.31 103 TYR A C 1
ATOM 831 O O . TYR A 1 103 ? 17.794 -4.625 -22.700 1.00 88.31 103 TYR A O 1
ATOM 839 N N . LYS A 1 104 ? 16.341 -4.166 -24.340 1.00 87.38 104 LYS A N 1
ATOM 840 C CA . LYS A 1 104 ? 17.288 -4.420 -25.436 1.00 87.38 104 LYS A CA 1
ATOM 841 C C . LYS A 1 104 ? 18.195 -3.224 -25.693 1.00 87.38 104 LYS A C 1
ATOM 843 O O . LYS A 1 104 ? 19.346 -3.407 -26.067 1.00 87.38 104 LYS A O 1
ATOM 848 N N . THR A 1 105 ? 17.668 -2.018 -25.499 1.00 85.88 105 THR A N 1
ATOM 849 C CA . THR A 1 105 ? 18.359 -0.750 -25.762 1.00 85.88 105 THR A CA 1
ATOM 850 C C . THR A 1 105 ? 19.026 -0.164 -24.519 1.00 85.88 105 THR A C 1
ATOM 852 O O . THR A 1 105 ? 19.658 0.881 -24.619 1.00 85.88 105 THR A O 1
ATOM 855 N N . GLN A 1 106 ? 18.894 -0.823 -23.359 1.00 83.38 106 GLN A N 1
ATOM 856 C CA . GLN A 1 106 ? 19.420 -0.371 -22.062 1.00 83.38 106 GLN A CA 1
ATOM 857 C C . GLN A 1 106 ? 18.860 0.986 -21.596 1.00 83.38 106 GLN A C 1
ATOM 859 O O . GLN A 1 106 ? 19.413 1.627 -20.703 1.00 83.38 106 GLN A O 1
ATOM 864 N N . ASP A 1 107 ? 17.726 1.421 -22.149 1.00 86.69 107 ASP A N 1
ATOM 865 C CA . ASP A 1 107 ? 17.091 2.683 -21.770 1.00 86.69 107 ASP A CA 1
ATOM 866 C C . ASP A 1 107 ? 16.154 2.502 -20.571 1.00 86.69 107 ASP A C 1
ATOM 868 O O . ASP A 1 107 ? 14.928 2.559 -20.690 1.00 86.69 107 ASP A O 1
ATOM 872 N N . TYR A 1 108 ? 16.740 2.320 -19.387 1.00 84.19 108 TYR A N 1
ATOM 873 C CA . TYR A 1 108 ? 16.009 2.190 -18.120 1.00 84.19 108 TYR A CA 1
ATOM 874 C C . TYR A 1 108 ? 15.114 3.399 -17.787 1.00 84.19 108 TYR A C 1
ATOM 876 O O . TYR A 1 108 ? 14.228 3.314 -16.939 1.00 84.19 108 TYR A O 1
ATOM 884 N N . GLY A 1 109 ? 15.346 4.552 -18.417 1.00 87.12 109 GLY A N 1
ATOM 885 C CA . GLY A 1 109 ? 14.559 5.759 -18.181 1.00 87.12 109 GLY A CA 1
ATOM 886 C C . GLY A 1 109 ? 13.284 5.843 -19.021 1.00 87.12 109 GLY A C 1
ATOM 887 O O . GLY A 1 109 ? 12.433 6.680 -18.720 1.00 87.12 109 GLY A O 1
ATOM 888 N N . TYR A 1 110 ? 13.117 4.996 -20.043 1.00 90.50 110 TYR A N 1
ATOM 889 C CA . TYR A 1 110 ? 12.016 5.097 -21.008 1.00 90.50 110 TYR A CA 1
ATOM 890 C C . TYR A 1 110 ? 10.630 5.144 -20.341 1.00 90.50 110 TYR A C 1
ATOM 892 O O . TYR A 1 110 ? 9.839 6.060 -20.593 1.00 90.50 110 TYR A O 1
ATOM 900 N N . CYS A 1 111 ? 10.369 4.203 -19.430 1.00 90.25 111 CYS A N 1
ATOM 901 C CA . CYS A 1 111 ? 9.093 4.065 -18.722 1.00 90.25 111 CYS A CA 1
ATOM 902 C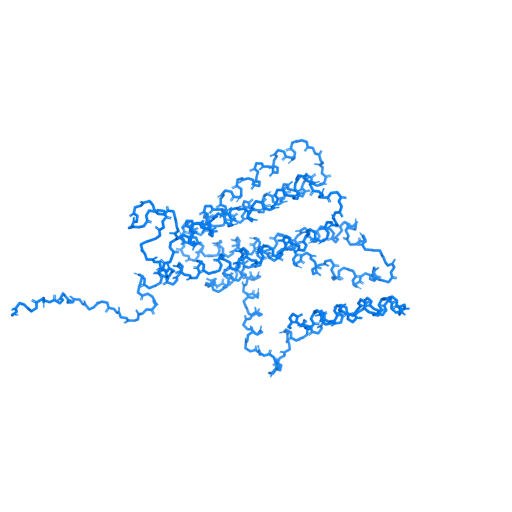 C . CYS A 1 111 ? 8.826 5.210 -17.731 1.00 90.25 111 CYS A C 1
ATOM 904 O O . CYS A 1 111 ? 7.678 5.523 -17.440 1.00 90.25 111 CYS A O 1
ATOM 906 N N . MET A 1 112 ? 9.879 5.881 -17.254 1.00 87.44 112 MET A N 1
ATOM 907 C CA . MET A 1 112 ? 9.762 7.005 -16.318 1.00 87.44 112 MET A CA 1
ATOM 908 C C . MET A 1 112 ? 9.598 8.351 -17.037 1.00 87.44 112 MET A C 1
ATOM 910 O O . MET A 1 112 ? 8.966 9.266 -16.508 1.00 87.44 112 MET A O 1
ATOM 914 N N . ARG A 1 113 ? 10.168 8.489 -18.243 1.00 89.12 113 ARG A N 1
ATOM 915 C CA . ARG A 1 113 ? 10.079 9.713 -19.059 1.00 89.12 113 ARG A CA 1
ATOM 916 C C . ARG A 1 113 ? 8.778 9.785 -19.853 1.00 89.12 113 ARG A C 1
ATOM 918 O O . ARG A 1 113 ? 8.225 10.869 -20.029 1.00 89.12 113 ARG A O 1
ATOM 925 N N . THR A 1 114 ? 8.286 8.644 -20.328 1.00 90.88 114 THR A N 1
ATOM 926 C CA . THR A 1 114 ? 7.067 8.584 -21.137 1.00 90.88 114 THR A CA 1
ATOM 927 C C . THR A 1 114 ? 5.842 8.878 -20.278 1.00 90.88 114 THR A C 1
ATOM 929 O O . THR A 1 114 ? 5.543 8.150 -19.332 1.00 90.88 114 THR A O 1
ATOM 932 N N . LYS A 1 115 ? 5.102 9.932 -20.640 1.00 89.56 115 LYS A N 1
ATOM 933 C CA . LYS A 1 115 ? 3.960 10.434 -19.863 1.00 89.56 115 LYS A CA 1
ATOM 934 C C . LYS A 1 115 ? 2.926 9.347 -19.543 1.00 89.56 115 LYS A C 1
ATOM 936 O O . LYS A 1 115 ? 2.533 9.236 -18.393 1.00 89.56 115 LYS A O 1
ATOM 941 N N . ASN A 1 116 ? 2.542 8.526 -20.522 1.00 90.94 116 ASN A N 1
ATOM 942 C CA . ASN A 1 116 ? 1.501 7.507 -20.338 1.00 90.94 116 ASN A CA 1
ATOM 943 C C . ASN A 1 116 ? 1.869 6.466 -19.266 1.00 90.94 116 ASN A C 1
ATOM 945 O O . ASN A 1 116 ? 1.045 6.165 -18.409 1.00 90.94 116 ASN A O 1
ATOM 949 N N . TYR A 1 117 ? 3.105 5.953 -19.283 1.00 91.31 117 TYR A N 1
ATOM 950 C CA . TYR A 1 117 ? 3.582 4.982 -18.289 1.00 91.31 117 TYR A CA 1
ATOM 951 C C . TYR A 1 117 ? 3.777 5.629 -16.918 1.00 91.31 117 TYR A C 1
ATOM 953 O O . TYR A 1 117 ? 3.383 5.072 -15.900 1.00 91.31 117 TYR A O 1
ATOM 961 N N . ARG A 1 118 ? 4.284 6.865 -16.876 1.00 88.81 118 ARG A N 1
ATOM 962 C CA . ARG A 1 118 ? 4.394 7.617 -15.622 1.00 88.81 118 ARG A CA 1
ATOM 963 C C . ARG A 1 118 ? 3.028 7.866 -14.972 1.00 88.81 118 ARG A C 1
ATOM 965 O O . ARG A 1 118 ? 2.877 7.650 -13.771 1.00 88.81 118 ARG A O 1
ATOM 972 N N . ASP A 1 119 ? 2.039 8.294 -15.753 1.00 90.50 119 ASP A N 1
ATOM 973 C CA . ASP A 1 119 ? 0.678 8.548 -15.272 1.00 90.50 119 ASP A CA 1
ATOM 974 C C . ASP A 1 119 ? -0.003 7.232 -14.835 1.00 90.50 119 ASP A C 1
ATOM 976 O O . ASP A 1 119 ? -0.689 7.200 -13.809 1.00 90.50 119 ASP A O 1
ATOM 980 N N . LEU A 1 120 ? 0.265 6.120 -15.533 1.00 92.69 120 LEU A N 1
ATOM 981 C CA . LEU A 1 120 ? -0.162 4.780 -15.120 1.00 92.69 120 LEU A CA 1
ATOM 982 C C . LEU A 1 120 ? 0.479 4.356 -13.790 1.00 92.69 120 LEU A C 1
ATOM 984 O O . LEU A 1 120 ? -0.228 3.895 -12.896 1.00 92.69 120 LEU A O 1
ATOM 988 N N . ALA A 1 121 ? 1.786 4.557 -13.612 1.00 91.00 121 ALA A N 1
ATOM 989 C CA . ALA A 1 121 ? 2.488 4.261 -12.365 1.00 91.00 121 ALA A CA 1
ATOM 990 C C . ALA A 1 121 ? 1.911 5.057 -11.182 1.00 91.00 121 ALA A C 1
ATOM 992 O O . ALA A 1 121 ? 1.827 4.535 -10.063 1.00 91.00 121 ALA A O 1
ATOM 993 N N . TYR A 1 122 ? 1.486 6.306 -11.416 1.00 90.56 122 TYR A N 1
ATOM 994 C CA . TYR A 1 122 ? 0.747 7.075 -10.420 1.00 90.56 122 TYR A CA 1
ATOM 995 C C . TYR A 1 122 ? -0.607 6.430 -10.135 1.00 90.56 122 TYR A C 1
ATOM 997 O O . TYR A 1 122 ? -0.860 6.105 -8.979 1.00 90.56 122 TYR A O 1
ATOM 1005 N N . ALA A 1 123 ? -1.431 6.145 -11.145 1.00 92.56 123 ALA A N 1
ATOM 1006 C CA . ALA A 1 123 ? -2.722 5.477 -10.960 1.00 92.56 123 ALA A CA 1
ATOM 1007 C C . ALA A 1 123 ? -2.599 4.165 -10.157 1.00 92.56 123 ALA A C 1
ATOM 1009 O O . ALA A 1 123 ? -3.320 3.971 -9.177 1.00 92.56 123 ALA A O 1
ATOM 1010 N N . VAL A 1 124 ? -1.618 3.318 -10.487 1.00 94.19 124 VAL A N 1
ATOM 1011 C CA . VAL A 1 124 ? -1.323 2.060 -9.780 1.00 94.19 124 VAL A CA 1
ATOM 1012 C C . VAL A 1 124 ? -1.016 2.290 -8.297 1.00 94.19 124 VAL A C 1
ATOM 1014 O O . VAL A 1 124 ? -1.409 1.485 -7.455 1.00 94.19 124 VAL A O 1
ATOM 1017 N N . SER A 1 125 ? -0.372 3.407 -7.951 1.00 91.81 125 SER A N 1
ATOM 1018 C CA . SER A 1 125 ? -0.065 3.750 -6.558 1.00 91.81 125 SER A CA 1
ATOM 1019 C C . SER A 1 125 ? -1.292 4.135 -5.724 1.00 91.81 125 SER A C 1
ATOM 1021 O O . SER A 1 125 ? -1.294 3.924 -4.512 1.00 91.81 125 SER A O 1
ATOM 1023 N N . PHE A 1 126 ? -2.357 4.630 -6.365 1.00 94.12 126 PHE A N 1
ATOM 1024 C CA . PHE A 1 126 ? -3.621 4.965 -5.704 1.00 94.12 126 PHE A CA 1
ATOM 1025 C C . PHE A 1 126 ? -4.551 3.759 -5.535 1.00 94.12 126 PHE A C 1
ATOM 1027 O O . PHE A 1 126 ? -5.381 3.768 -4.624 1.00 94.12 126 PHE A O 1
ATOM 1034 N N . LEU A 1 127 ? -4.418 2.723 -6.375 1.00 94.88 127 LEU A N 1
ATOM 1035 C CA . LEU A 1 127 ? -5.356 1.594 -6.414 1.00 94.88 127 LEU A CA 1
ATOM 1036 C C . LEU A 1 127 ? -5.583 0.915 -5.051 1.00 94.88 127 LEU A C 1
ATOM 1038 O O . LEU A 1 127 ? -6.748 0.723 -4.697 1.00 94.88 127 LEU A O 1
ATOM 1042 N N . PRO A 1 128 ? -4.553 0.597 -4.238 1.00 95.88 128 PRO A N 1
ATOM 1043 C CA . PRO A 1 128 ? -4.786 -0.061 -2.951 1.00 95.88 128 PRO A CA 1
ATOM 1044 C C . PRO A 1 128 ? -5.630 0.774 -1.984 1.00 95.88 128 PRO A C 1
ATOM 1046 O O . PRO A 1 128 ? -6.547 0.254 -1.346 1.00 95.88 128 PRO A O 1
ATOM 1049 N N . TYR A 1 129 ? -5.362 2.081 -1.917 1.00 95.94 129 TYR A N 1
ATOM 1050 C CA . TYR A 1 129 ? -6.116 3.008 -1.075 1.00 95.94 129 TYR A CA 1
ATOM 1051 C C . TYR A 1 129 ? -7.549 3.179 -1.578 1.00 95.94 129 TYR A C 1
ATOM 1053 O O . TYR A 1 129 ? -8.479 3.186 -0.771 1.00 95.94 129 TYR A O 1
ATOM 1061 N N . TYR A 1 130 ? -7.735 3.241 -2.900 1.00 95.88 130 TYR A N 1
ATOM 1062 C CA . TYR A 1 130 ? -9.056 3.267 -3.520 1.00 95.88 130 TYR A CA 1
ATOM 1063 C C . TYR A 1 130 ? -9.868 2.016 -3.164 1.00 95.88 130 TYR A C 1
ATOM 1065 O O . TYR A 1 130 ? -10.993 2.139 -2.685 1.00 95.88 130 TYR A O 1
ATOM 1073 N N . TRP A 1 131 ? -9.303 0.812 -3.308 1.00 96.44 131 TRP A N 1
ATOM 1074 C CA . TRP A 1 131 ? -10.013 -0.419 -2.951 1.00 96.44 131 TRP A CA 1
ATOM 1075 C C . TRP A 1 131 ? -10.384 -0.466 -1.468 1.00 96.44 131 TRP A C 1
ATOM 1077 O O . TRP A 1 131 ? -11.495 -0.871 -1.134 1.00 96.44 131 TRP A O 1
ATOM 1087 N N . ARG A 1 132 ? -9.510 -0.002 -0.563 1.00 96.50 132 ARG A N 1
ATOM 1088 C CA . ARG A 1 132 ? -9.858 0.105 0.863 1.00 96.50 132 ARG A CA 1
ATOM 1089 C C . ARG A 1 132 ? -10.978 1.108 1.117 1.00 96.50 132 ARG A C 1
ATOM 1091 O O . ARG A 1 132 ? -11.902 0.788 1.863 1.00 96.50 132 ARG A O 1
ATOM 1098 N N . ALA A 1 133 ? -10.937 2.274 0.476 1.00 96.31 133 ALA A N 1
ATOM 1099 C CA . ALA A 1 133 ? -12.005 3.264 0.570 1.00 96.31 133 ALA A CA 1
ATOM 1100 C C . ALA A 1 133 ? -13.344 2.689 0.078 1.00 96.31 133 ALA A C 1
ATOM 1102 O O . ALA A 1 133 ? -14.344 2.805 0.782 1.00 96.31 133 ALA A O 1
ATOM 1103 N N . MET A 1 134 ? -13.354 1.982 -1.057 1.00 96.12 134 MET A N 1
ATOM 1104 C CA . MET A 1 134 ? -14.558 1.331 -1.587 1.00 96.12 134 MET A CA 1
ATOM 1105 C C . MET A 1 134 ? -15.074 0.214 -0.681 1.00 96.12 134 MET A C 1
ATOM 1107 O O . MET A 1 134 ? -16.278 0.110 -0.465 1.00 96.12 134 MET A O 1
ATOM 1111 N N . GLN A 1 135 ? -14.186 -0.585 -0.086 1.00 96.19 135 GLN A N 1
ATOM 1112 C CA . GLN A 1 135 ? -14.579 -1.584 0.907 1.00 96.19 135 GLN A CA 1
ATOM 1113 C C . GLN A 1 135 ? -15.218 -0.942 2.145 1.00 96.19 135 GLN A C 1
ATOM 1115 O O . GLN A 1 135 ? -16.212 -1.447 2.658 1.00 96.19 135 GLN A O 1
ATOM 1120 N N . CYS A 1 136 ? -14.666 0.172 2.631 1.00 95.38 136 CYS A N 1
ATOM 1121 C CA . CYS A 1 136 ? -15.244 0.922 3.743 1.00 95.38 136 CYS A CA 1
ATOM 1122 C C . CYS A 1 136 ? -16.598 1.544 3.370 1.00 95.38 136 CYS A C 1
ATOM 1124 O O . CYS A 1 136 ? -17.537 1.445 4.155 1.00 95.38 136 CYS A O 1
ATOM 1126 N N . ALA A 1 137 ? -16.733 2.103 2.164 1.00 95.38 137 ALA A N 1
ATOM 1127 C CA . ALA A 1 137 ? -18.003 2.619 1.654 1.00 95.38 137 ALA A CA 1
ATOM 1128 C C . ALA A 1 137 ? -19.065 1.514 1.574 1.00 95.38 137 ALA A C 1
ATOM 1130 O O . ALA A 1 137 ? -20.188 1.702 2.032 1.00 95.38 137 ALA A O 1
ATOM 1131 N N . ARG A 1 138 ? -18.693 0.339 1.049 1.00 95.19 138 ARG A N 1
ATOM 1132 C CA . ARG A 1 138 ? -19.588 -0.817 0.945 1.00 95.19 138 ARG A CA 1
ATOM 1133 C C . ARG A 1 138 ? -20.076 -1.279 2.313 1.00 95.19 138 ARG A C 1
ATOM 1135 O O . ARG A 1 138 ? -21.268 -1.486 2.493 1.00 95.19 138 ARG A O 1
ATOM 1142 N N . ARG A 1 139 ? -19.172 -1.401 3.288 1.00 93.62 139 ARG A N 1
ATOM 1143 C CA . ARG A 1 139 ? -19.543 -1.794 4.655 1.00 93.62 139 ARG A CA 1
ATOM 1144 C C . ARG A 1 139 ? -20.405 -0.755 5.353 1.00 93.62 139 ARG A C 1
ATOM 1146 O O . ARG A 1 139 ? -21.309 -1.127 6.086 1.00 93.62 139 ARG A O 1
ATOM 1153 N N . TRP A 1 140 ? -20.160 0.531 5.113 1.00 94.56 140 TRP A N 1
ATOM 1154 C CA . TRP A 1 140 ? -21.039 1.586 5.608 1.00 94.56 140 TRP A CA 1
ATOM 1155 C C . TRP A 1 140 ? -22.447 1.476 5.012 1.00 94.56 140 TRP A C 1
ATOM 1157 O O . TRP A 1 140 ? -23.416 1.573 5.753 1.00 94.56 140 TRP A O 1
ATOM 1167 N N . PHE A 1 141 ? -22.563 1.210 3.708 1.00 93.19 141 PHE A N 1
ATOM 1168 C CA . PHE A 1 141 ? -23.857 0.991 3.059 1.00 93.19 141 PHE A CA 1
ATOM 1169 C C . PHE A 1 141 ? -24.588 -0.249 3.605 1.00 93.19 141 PHE A C 1
ATOM 1171 O O . PHE A 1 141 ? -25.802 -0.216 3.775 1.00 93.19 141 PHE A O 1
ATOM 1178 N N . ASP A 1 142 ? -23.853 -1.324 3.908 1.00 91.19 142 ASP A N 1
ATOM 1179 C CA . ASP A 1 142 ? -24.423 -2.587 4.399 1.00 91.19 142 ASP A CA 1
ATOM 1180 C C . ASP A 1 142 ? -24.797 -2.567 5.887 1.00 91.19 142 ASP A C 1
ATOM 1182 O O . ASP A 1 142 ? -25.815 -3.133 6.275 1.00 91.19 142 ASP A O 1
ATOM 1186 N N . GLU A 1 143 ? -23.944 -1.980 6.730 1.00 91.12 143 GLU A N 1
ATOM 1187 C CA . GLU A 1 143 ? -24.046 -2.049 8.195 1.00 91.12 143 GLU A CA 1
ATOM 1188 C C . GLU A 1 143 ? -24.576 -0.739 8.809 1.00 91.12 143 GLU A C 1
ATOM 1190 O O . GLU A 1 143 ? -25.020 -0.731 9.953 1.00 91.12 143 GLU A O 1
ATOM 1195 N N . GLY A 1 144 ? -24.508 0.388 8.092 1.00 89.00 144 GLY A N 1
ATOM 1196 C CA . GLY A 1 144 ? -24.913 1.713 8.583 1.00 89.00 144 GLY A CA 1
ATOM 1197 C C . GLY A 1 144 ? -23.980 2.332 9.635 1.00 89.00 144 GLY A C 1
ATOM 1198 O O . GLY A 1 144 ? -24.185 3.473 10.051 1.00 89.00 144 GLY A O 1
ATOM 1199 N N . GLU A 1 145 ? -22.932 1.625 10.068 1.00 90.75 145 GLU A N 1
ATOM 1200 C CA . GLU A 1 145 ? -22.036 2.091 11.129 1.00 90.75 145 GLU A CA 1
ATOM 1201 C C . GLU A 1 145 ? -21.098 3.215 10.654 1.00 90.75 145 GLU A C 1
ATOM 1203 O O . GLU A 1 145 ? -20.287 3.048 9.737 1.00 90.75 145 GLU A O 1
ATOM 1208 N N . THR A 1 146 ? -21.129 4.358 11.346 1.00 92.06 146 THR A N 1
ATOM 1209 C CA . THR A 1 146 ? -20.292 5.534 11.035 1.00 92.06 146 THR A CA 1
ATOM 1210 C C . THR A 1 146 ? -18.793 5.257 11.153 1.00 92.06 146 THR A C 1
ATOM 1212 O O . THR A 1 146 ? -17.991 5.912 10.487 1.00 92.06 146 THR A O 1
ATOM 1215 N N . GLY A 1 147 ? -18.394 4.244 11.931 1.00 91.75 147 GLY A N 1
ATOM 1216 C CA . GLY A 1 147 ? -17.002 3.807 12.043 1.00 91.75 147 GLY A CA 1
ATOM 1217 C C . GLY A 1 147 ? -16.372 3.442 10.695 1.00 91.75 147 GLY A C 1
ATOM 1218 O O . GLY A 1 147 ? -15.189 3.719 10.478 1.00 91.75 147 GLY A O 1
ATOM 1219 N N . HIS A 1 148 ? -17.157 2.904 9.756 1.00 92.88 148 HIS A N 1
ATOM 1220 C CA . HIS A 1 148 ? -16.684 2.589 8.405 1.00 92.88 148 HIS A CA 1
ATOM 1221 C C . HIS A 1 148 ? -16.416 3.842 7.576 1.00 92.88 148 HIS A C 1
ATOM 1223 O O . HIS A 1 148 ? -15.424 3.885 6.852 1.00 92.88 148 HIS A O 1
ATOM 1229 N N . LEU A 1 149 ? -17.240 4.882 7.725 1.00 94.62 149 LEU A N 1
ATOM 1230 C CA . LEU A 1 149 ? -17.049 6.164 7.045 1.00 94.62 149 LEU A CA 1
ATOM 1231 C C . LEU A 1 149 ? -15.813 6.905 7.576 1.00 94.62 149 LEU A C 1
ATOM 1233 O O . LEU A 1 149 ? -15.032 7.461 6.805 1.00 94.62 149 LEU A O 1
ATOM 1237 N N . VAL A 1 150 ? -15.581 6.846 8.889 1.00 95.88 150 VAL A N 1
ATOM 1238 C CA . VAL A 1 150 ? -14.353 7.373 9.502 1.00 95.88 150 VAL A CA 1
ATOM 1239 C C . VAL A 1 150 ? -13.139 6.617 8.935 1.00 95.88 150 VAL A C 1
ATOM 1241 O O . VAL A 1 150 ? -12.197 7.242 8.448 1.00 95.88 150 VAL A O 1
ATOM 1244 N N . ASN A 1 151 ? -13.194 5.282 8.847 1.00 95.19 151 ASN A N 1
ATOM 1245 C CA . ASN A 1 151 ? -12.125 4.497 8.215 1.00 95.19 151 ASN A CA 1
ATOM 1246 C C . ASN A 1 151 ? -11.910 4.860 6.734 1.00 95.19 151 ASN A C 1
ATOM 1248 O O . ASN A 1 151 ? -10.777 4.962 6.276 1.00 95.19 151 ASN A O 1
ATOM 1252 N N . LEU A 1 152 ? -12.980 5.109 5.975 1.00 96.44 152 LEU A N 1
ATOM 1253 C CA . LEU A 1 152 ? -12.882 5.599 4.598 1.00 96.44 152 LEU A CA 1
ATOM 1254 C C . LEU A 1 152 ? -12.083 6.906 4.541 1.00 96.44 152 LEU A C 1
ATOM 1256 O O . LEU A 1 152 ? -11.164 7.032 3.729 1.00 96.44 152 LEU A O 1
ATOM 1260 N N . GLY A 1 153 ? -12.376 7.840 5.450 1.00 96.38 153 GLY A N 1
ATOM 1261 C CA . GLY A 1 153 ? -11.654 9.104 5.581 1.00 96.38 153 GLY A CA 1
ATOM 1262 C C . GLY A 1 153 ? -10.146 8.923 5.784 1.00 96.38 153 GLY A C 1
ATOM 1263 O O . GLY A 1 153 ? -9.362 9.675 5.206 1.00 96.38 153 GLY A O 1
ATOM 1264 N N . LYS A 1 154 ? -9.713 7.889 6.523 1.00 95.38 154 LYS A N 1
ATOM 1265 C CA . LYS A 1 154 ? -8.285 7.547 6.671 1.00 95.38 154 LYS A CA 1
ATOM 1266 C C . LYS A 1 154 ? -7.640 7.282 5.309 1.00 95.38 154 LYS A C 1
ATOM 1268 O O . LYS A 1 154 ? -6.601 7.871 5.011 1.00 95.38 154 LYS A O 1
ATOM 1273 N N . TYR A 1 155 ? -8.240 6.443 4.466 1.00 96.00 155 TYR A N 1
ATOM 1274 C CA . TYR A 1 155 ? -7.664 6.109 3.156 1.00 96.00 155 TYR A CA 1
ATOM 1275 C C . TYR A 1 155 ? -7.737 7.280 2.172 1.00 96.00 155 TYR A C 1
ATOM 1277 O O . TYR A 1 155 ? -6.763 7.533 1.465 1.00 96.00 155 TYR A O 1
ATOM 1285 N N . VAL A 1 156 ? -8.825 8.056 2.190 1.00 96.94 156 VAL A N 1
ATOM 1286 C CA . VAL A 1 156 ? -8.937 9.290 1.393 1.00 96.94 156 VAL A CA 1
ATOM 1287 C C . VAL A 1 156 ? -7.861 10.301 1.795 1.00 96.94 156 VAL A C 1
ATOM 1289 O O . VAL A 1 156 ? -7.217 10.877 0.923 1.00 96.94 156 VAL A O 1
ATOM 1292 N N . SER A 1 157 ? -7.586 10.469 3.094 1.00 96.19 157 SER A N 1
ATOM 1293 C CA . SER A 1 157 ? -6.520 11.368 3.560 1.00 96.19 157 SER A CA 1
ATOM 1294 C C . SER A 1 157 ? -5.138 10.964 3.025 1.00 96.19 157 SER A C 1
ATOM 1296 O O . SER A 1 157 ? -4.365 11.824 2.602 1.00 96.19 157 SER A O 1
ATOM 1298 N N . ALA A 1 158 ? -4.848 9.659 2.954 1.00 93.62 158 ALA A N 1
ATOM 1299 C CA . ALA A 1 158 ? -3.605 9.146 2.380 1.00 93.62 158 ALA A CA 1
ATOM 1300 C C . ALA A 1 158 ? -3.523 9.396 0.865 1.00 93.62 158 ALA A C 1
ATOM 1302 O O . ALA A 1 158 ? -2.470 9.791 0.367 1.00 93.62 158 ALA A O 1
ATOM 1303 N N . MET A 1 159 ? -4.635 9.226 0.141 1.00 95.00 159 MET A N 1
ATOM 1304 C CA . MET A 1 159 ? -4.709 9.556 -1.286 1.00 95.00 159 MET A CA 1
ATOM 1305 C C . MET A 1 159 ? -4.469 11.051 -1.516 1.00 95.00 159 MET A C 1
ATOM 1307 O O . MET A 1 159 ? -3.662 11.418 -2.362 1.00 95.00 159 MET A O 1
ATOM 1311 N N . LEU A 1 160 ? -5.096 11.933 -0.739 1.00 95.38 160 LEU A N 1
ATOM 1312 C CA . LEU A 1 160 ? -4.884 13.374 -0.885 1.00 95.38 160 LEU A CA 1
ATOM 1313 C C . LEU A 1 160 ? -3.425 13.777 -0.616 1.00 95.38 160 LEU A C 1
ATOM 1315 O O . LEU A 1 160 ? -2.865 14.569 -1.371 1.00 95.38 160 LEU A O 1
ATOM 1319 N N . ALA A 1 161 ? -2.782 13.191 0.399 1.00 93.12 161 ALA A N 1
ATOM 1320 C CA . ALA A 1 161 ? -1.357 13.397 0.662 1.00 93.12 161 ALA A CA 1
ATOM 1321 C C . ALA A 1 161 ? -0.468 12.911 -0.501 1.00 93.12 161 ALA A C 1
ATOM 1323 O O . ALA A 1 161 ? 0.455 13.613 -0.917 1.00 93.12 161 ALA A O 1
ATOM 1324 N N . ALA A 1 162 ? -0.770 11.744 -1.079 1.00 90.56 162 ALA A N 1
ATOM 1325 C CA . ALA A 1 162 ? -0.063 11.239 -2.254 1.00 90.56 162 ALA A CA 1
ATOM 1326 C C . ALA A 1 162 ? -0.275 12.136 -3.488 1.00 90.56 162 ALA A C 1
ATOM 1328 O O . ALA A 1 162 ? 0.681 12.437 -4.199 1.00 90.56 162 ALA A O 1
ATOM 1329 N N . GLY A 1 163 ? -1.500 12.618 -3.720 1.00 92.19 163 GLY A N 1
ATOM 1330 C CA . GLY A 1 163 ? -1.827 13.536 -4.816 1.00 92.19 163 GLY A CA 1
ATOM 1331 C C . GLY A 1 163 ? -1.108 14.876 -4.688 1.00 92.19 163 GLY A C 1
ATOM 1332 O O . GLY A 1 163 ? -0.531 15.359 -5.661 1.00 92.19 163 GLY A O 1
ATOM 1333 N N . ALA A 1 164 ? -1.053 15.426 -3.473 1.00 92.44 164 ALA A N 1
ATOM 1334 C CA . ALA A 1 164 ? -0.252 16.604 -3.163 1.00 92.44 164 ALA A CA 1
ATOM 1335 C C . ALA A 1 164 ? 1.226 16.387 -3.507 1.00 92.44 164 ALA A C 1
ATOM 1337 O O . ALA A 1 164 ? 1.854 17.251 -4.119 1.00 92.44 164 ALA A O 1
ATOM 1338 N N . LYS A 1 165 ? 1.782 15.219 -3.152 1.00 89.12 165 LYS A N 1
ATOM 1339 C CA . LYS A 1 165 ? 3.179 14.885 -3.451 1.00 89.12 165 LYS A CA 1
ATOM 1340 C C . LYS A 1 165 ? 3.434 14.840 -4.956 1.00 89.12 165 LYS A C 1
ATOM 1342 O O . LYS A 1 165 ? 4.426 15.397 -5.413 1.00 89.12 165 LYS A O 1
ATOM 1347 N N . VAL A 1 166 ? 2.531 14.236 -5.727 1.00 88.50 166 VAL A N 1
ATOM 1348 C CA . VAL A 1 166 ? 2.626 14.209 -7.196 1.00 88.50 166 VAL A CA 1
ATOM 1349 C C . VAL A 1 166 ? 2.565 15.625 -7.782 1.00 88.50 166 VAL A C 1
ATOM 1351 O O . VAL A 1 166 ? 3.337 15.947 -8.684 1.00 88.50 166 VAL A O 1
ATOM 1354 N N . ALA A 1 167 ? 1.695 16.493 -7.258 1.00 90.44 167 ALA A N 1
ATOM 1355 C CA . ALA A 1 167 ? 1.620 17.889 -7.688 1.00 90.44 167 ALA A CA 1
ATOM 1356 C C . ALA A 1 167 ? 2.930 18.648 -7.409 1.00 90.44 167 ALA A C 1
ATOM 1358 O O . ALA A 1 167 ? 3.446 19.316 -8.302 1.00 90.44 167 ALA A O 1
ATOM 1359 N N . TYR A 1 168 ? 3.519 18.460 -6.225 1.00 89.12 168 TYR A N 1
ATOM 1360 C CA . TYR A 1 168 ? 4.821 19.031 -5.868 1.00 89.12 168 TYR A CA 1
ATOM 1361 C C . TYR A 1 168 ? 5.980 18.498 -6.729 1.00 89.12 168 TYR A C 1
ATOM 1363 O O . TYR A 1 168 ? 6.878 19.253 -7.101 1.00 89.12 168 TYR A O 1
ATOM 1371 N N . GLU A 1 169 ? 5.973 17.208 -7.084 1.00 84.69 169 GLU A N 1
ATOM 1372 C CA . GLU A 1 169 ? 6.974 16.630 -7.994 1.00 84.69 169 GLU A CA 1
ATOM 1373 C C . GLU A 1 169 ? 6.898 17.242 -9.399 1.00 84.69 169 GLU A C 1
ATOM 1375 O O . GLU A 1 169 ? 7.929 17.4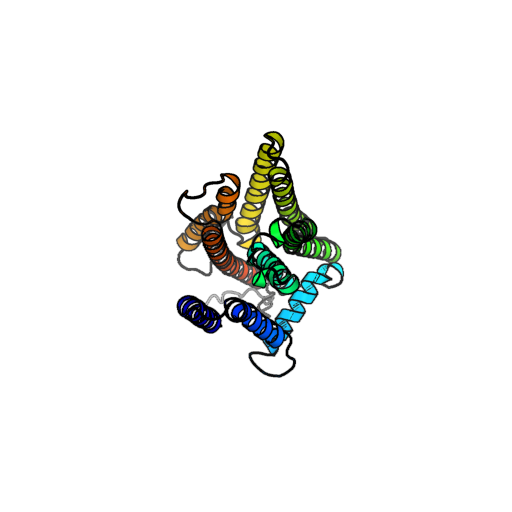05 -10.054 1.00 84.69 169 GLU A O 1
ATOM 1380 N N . LYS A 1 170 ? 5.691 17.597 -9.857 1.00 85.69 170 LYS A N 1
ATOM 1381 C CA . LYS A 1 170 ? 5.469 18.249 -11.152 1.00 85.69 170 LYS A CA 1
ATOM 1382 C C . LYS A 1 170 ? 5.840 19.731 -11.123 1.00 85.69 170 LYS A C 1
ATOM 1384 O O . LYS A 1 170 ? 6.411 20.230 -12.089 1.00 85.69 170 LYS A O 1
ATOM 1389 N N . GLU A 1 171 ? 5.508 20.421 -10.038 1.00 89.00 171 GLU A N 1
ATOM 1390 C CA . GLU A 1 171 ? 5.747 21.848 -9.855 1.00 89.00 171 GLU A CA 1
ATOM 1391 C C . GLU A 1 171 ? 6.321 22.110 -8.458 1.00 89.00 171 GLU A C 1
ATOM 1393 O O . GLU A 1 171 ? 5.611 22.125 -7.451 1.00 89.00 171 GLU A O 1
ATOM 1398 N N . ARG A 1 172 ? 7.636 22.346 -8.396 1.00 86.69 172 ARG A N 1
ATOM 1399 C CA . ARG A 1 172 ? 8.379 22.545 -7.143 1.00 86.69 172 ARG A CA 1
ATOM 1400 C C . ARG A 1 172 ? 8.188 23.953 -6.572 1.00 86.69 172 ARG A C 1
ATOM 1402 O O . ARG A 1 172 ? 9.143 24.713 -6.444 1.00 86.69 172 ARG A O 1
ATOM 1409 N N . SER A 1 173 ? 6.952 24.306 -6.231 1.00 92.50 173 SER A N 1
ATOM 1410 C CA . SER A 1 173 ? 6.631 25.569 -5.563 1.00 92.50 173 SER A CA 1
ATOM 1411 C C . SER A 1 173 ? 6.620 25.412 -4.039 1.00 92.50 173 SER A C 1
ATOM 1413 O O . SER A 1 173 ? 6.352 24.334 -3.501 1.00 92.50 173 SER A O 1
ATOM 1415 N N . VAL A 1 174 ? 6.878 26.512 -3.326 1.00 90.25 174 VAL A N 1
ATOM 1416 C CA . VAL A 1 174 ? 6.784 26.551 -1.856 1.00 90.25 174 VAL A CA 1
ATOM 1417 C C . VAL A 1 174 ? 5.352 26.258 -1.395 1.00 90.25 174 VAL A C 1
ATOM 1419 O O . VAL A 1 174 ? 5.158 25.545 -0.416 1.00 90.25 174 VAL A O 1
ATOM 1422 N N . GLY A 1 175 ? 4.345 26.737 -2.134 1.00 92.69 175 GLY A N 1
ATOM 1423 C CA . GLY A 1 175 ? 2.938 26.457 -1.839 1.00 92.69 175 GLY A CA 1
ATOM 1424 C C . GLY A 1 175 ? 2.616 24.962 -1.891 1.00 92.69 175 GLY A C 1
ATOM 1425 O O . GLY A 1 175 ? 2.023 24.427 -0.953 1.00 92.69 175 GLY A O 1
ATOM 1426 N N . TRP A 1 176 ? 3.074 24.266 -2.938 1.00 91.88 176 TRP A N 1
ATOM 1427 C CA . TRP A 1 176 ? 2.911 22.815 -3.054 1.00 91.88 176 TRP A CA 1
ATOM 1428 C C . TRP A 1 176 ? 3.680 22.060 -1.968 1.00 91.88 176 TRP A C 1
ATOM 1430 O O . TRP A 1 176 ? 3.143 21.105 -1.410 1.00 91.88 176 TRP A O 1
ATOM 1440 N N . LEU A 1 177 ? 4.887 22.508 -1.606 1.00 90.12 177 LEU A N 1
ATOM 1441 C CA . LEU A 1 177 ? 5.648 21.921 -0.500 1.00 90.12 177 LEU A CA 1
ATOM 1442 C C . LEU A 1 177 ? 4.888 22.026 0.832 1.00 90.12 177 LEU A C 1
ATOM 1444 O O . LEU A 1 177 ? 4.729 21.021 1.524 1.00 90.12 177 LEU A O 1
ATOM 1448 N N . CYS A 1 178 ? 4.376 23.213 1.172 1.00 92.19 178 CYS A N 1
ATOM 1449 C CA . CYS A 1 178 ? 3.574 23.422 2.379 1.00 92.19 178 CYS A CA 1
ATOM 1450 C C . CYS A 1 178 ? 2.342 22.509 2.396 1.00 92.19 178 CYS A C 1
ATOM 1452 O O . CYS A 1 178 ? 2.060 21.862 3.406 1.00 92.19 178 CYS A O 1
ATOM 1454 N N . LEU A 1 179 ? 1.644 22.404 1.262 1.00 93.62 179 LEU A N 1
ATOM 1455 C CA . LEU A 1 179 ? 0.472 21.545 1.121 1.00 93.62 179 LEU A CA 1
ATOM 1456 C C . LEU A 1 179 ? 0.832 20.067 1.335 1.00 93.62 179 LEU A C 1
ATOM 1458 O O . LEU A 1 179 ? 0.154 19.379 2.098 1.00 93.62 179 LEU A O 1
ATOM 1462 N N . VAL A 1 180 ? 1.926 19.582 0.738 1.00 92.06 180 VAL A N 1
ATOM 1463 C CA . VAL A 1 180 ? 2.428 18.213 0.948 1.00 92.06 180 VAL A CA 1
ATOM 1464 C C . VAL A 1 180 ? 2.718 17.947 2.415 1.00 92.06 180 VAL A C 1
ATOM 1466 O O . VAL A 1 180 ? 2.297 16.910 2.930 1.00 92.06 180 VAL A O 1
ATOM 1469 N N . VAL A 1 181 ? 3.414 18.862 3.092 1.00 91.75 181 VAL A N 1
ATOM 1470 C CA . VAL A 1 181 ? 3.782 18.702 4.504 1.00 91.75 181 VAL A CA 1
ATOM 1471 C C . VAL A 1 181 ? 2.535 18.636 5.381 1.00 91.75 181 VAL A C 1
ATOM 1473 O O . VAL A 1 181 ? 2.407 17.699 6.170 1.00 91.75 181 VAL A O 1
ATOM 1476 N N . VAL A 1 182 ? 1.586 19.561 5.216 1.00 93.94 182 VAL A N 1
ATOM 1477 C CA . VAL A 1 182 ? 0.350 19.599 6.016 1.00 93.94 182 VAL A CA 1
ATOM 1478 C C . VAL A 1 182 ? -0.505 18.354 5.778 1.00 93.94 182 VAL A C 1
ATOM 1480 O O . VAL A 1 182 ? -0.917 17.69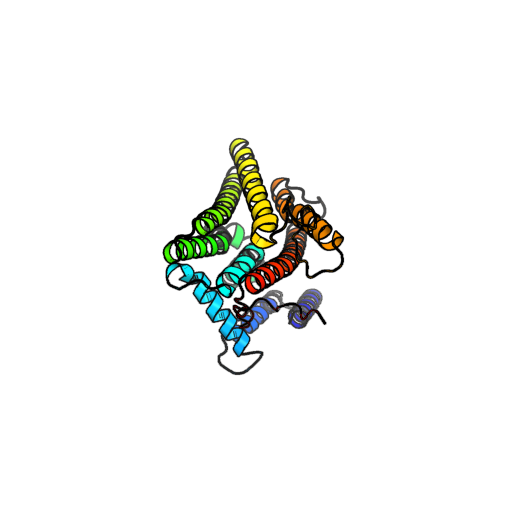4 6.737 1.00 93.94 182 VAL A O 1
ATOM 1483 N N . MET A 1 183 ? -0.735 17.988 4.514 1.00 94.75 183 MET A N 1
ATOM 1484 C CA . MET A 1 183 ? -1.575 16.840 4.162 1.00 94.75 183 MET A CA 1
ATOM 1485 C C . MET A 1 183 ? -0.944 15.519 4.600 1.00 94.75 183 MET A C 1
ATOM 1487 O O . MET A 1 183 ? -1.622 14.682 5.197 1.00 94.75 183 MET A O 1
ATOM 1491 N N . SER A 1 184 ? 0.360 15.339 4.375 1.00 93.62 184 SER A N 1
ATOM 1492 C CA . SER A 1 184 ? 1.077 14.119 4.771 1.00 93.62 184 SER A CA 1
ATOM 1493 C C . SER A 1 184 ? 1.181 13.985 6.286 1.00 93.62 184 SER A C 1
ATOM 1495 O O . SER A 1 184 ? 1.006 12.885 6.813 1.00 93.62 184 SER A O 1
ATOM 1497 N N . SER A 1 185 ? 1.395 15.090 7.006 1.00 93.81 185 SER A N 1
ATOM 1498 C CA . SER A 1 185 ? 1.423 15.088 8.475 1.00 93.81 185 SER A CA 1
ATOM 1499 C C . SER A 1 185 ? 0.055 14.724 9.046 1.00 93.81 185 SER A C 1
ATOM 1501 O O . SER A 1 185 ? -0.044 13.814 9.868 1.00 93.81 185 SER A O 1
ATOM 1503 N N . SER A 1 186 ? -1.012 15.347 8.540 1.00 95.25 186 SER A N 1
ATOM 1504 C CA . SER A 1 186 ? -2.390 15.064 8.964 1.00 95.25 186 SER A CA 1
ATOM 1505 C C . SER A 1 186 ? -2.782 13.610 8.686 1.00 95.25 186 SER A C 1
ATOM 1507 O O . SER A 1 186 ? -3.277 12.912 9.573 1.00 95.25 186 SER A O 1
ATOM 1509 N N . ALA A 1 187 ? -2.484 13.110 7.481 1.00 95.19 187 ALA A N 1
ATOM 1510 C CA . ALA A 1 187 ? -2.720 11.716 7.118 1.00 95.19 187 ALA A CA 1
ATOM 1511 C C . ALA A 1 187 ? -1.901 10.747 7.987 1.00 95.19 187 ALA A C 1
ATOM 1513 O O . ALA A 1 187 ? -2.393 9.673 8.331 1.00 95.19 187 ALA A O 1
ATOM 1514 N N . THR A 1 188 ? -0.669 11.109 8.360 1.00 94.62 188 THR A N 1
ATOM 1515 C CA . THR A 1 188 ? 0.190 10.298 9.237 1.00 94.62 188 THR A CA 1
ATOM 1516 C C . THR A 1 188 ? -0.381 10.213 10.648 1.00 94.62 188 THR A C 1
ATOM 1518 O O . THR A 1 188 ? -0.511 9.112 11.179 1.00 94.62 188 THR A O 1
ATOM 1521 N N . VAL A 1 189 ? -0.784 11.343 11.237 1.00 95.81 189 VAL A N 1
ATOM 1522 C CA . VAL A 1 189 ? -1.407 11.383 12.570 1.00 95.81 189 VAL A CA 1
ATOM 1523 C C . VAL A 1 189 ? -2.692 10.562 12.588 1.00 95.81 189 VAL A C 1
ATOM 1525 O O . VAL A 1 189 ? -2.878 9.732 13.478 1.00 95.81 189 VAL A O 1
ATOM 1528 N N . TYR A 1 190 ? -3.547 10.719 11.574 1.00 96.44 190 TYR A N 1
ATOM 1529 C CA . TYR A 1 190 ? -4.788 9.954 11.482 1.00 96.44 190 TYR A CA 1
ATOM 1530 C C . TYR A 1 190 ? -4.518 8.445 11.388 1.00 96.44 190 TYR A C 1
ATOM 1532 O O . TYR A 1 190 ? -5.122 7.628 12.085 1.00 96.44 190 TYR A O 1
ATOM 1540 N N . GLN A 1 191 ? -3.551 8.059 10.563 1.00 94.56 191 GLN A N 1
ATOM 1541 C CA . GLN A 1 191 ? -3.154 6.667 10.427 1.00 94.56 191 GLN A CA 1
ATOM 1542 C C . GLN A 1 191 ? -2.563 6.080 11.715 1.00 94.56 191 GLN A C 1
ATOM 1544 O O . GLN A 1 191 ? -2.904 4.953 12.059 1.00 94.56 191 GLN A O 1
ATOM 1549 N N . LEU A 1 192 ? -1.726 6.828 12.439 1.00 95.69 192 LEU A N 1
ATOM 1550 C CA . LEU A 1 192 ? -1.164 6.402 13.726 1.00 95.69 192 LEU A CA 1
ATOM 1551 C C . LEU A 1 192 ? -2.244 6.241 14.795 1.00 95.69 192 LEU A C 1
ATOM 1553 O O . LEU A 1 192 ? -2.255 5.235 15.502 1.00 95.69 192 LEU A O 1
ATOM 1557 N N . TYR A 1 193 ? -3.179 7.193 14.875 1.00 95.81 193 TYR A N 1
ATOM 1558 C CA . TYR A 1 193 ? -4.349 7.073 15.742 1.00 95.81 193 TYR A CA 1
ATOM 1559 C C . TYR A 1 193 ? -5.120 5.791 15.427 1.00 95.81 193 TYR A C 1
ATOM 1561 O O . TYR A 1 193 ? -5.448 5.021 16.328 1.00 95.81 193 TYR A O 1
ATOM 1569 N N . TRP A 1 194 ? -5.379 5.535 14.144 1.00 95.38 194 TRP A N 1
ATOM 1570 C CA . TRP A 1 194 ? -6.114 4.349 13.734 1.00 95.38 194 TRP A CA 1
ATOM 1571 C C . TRP A 1 194 ? -5.379 3.062 14.112 1.00 95.38 194 TRP A C 1
ATOM 1573 O O . TRP A 1 194 ? -5.984 2.159 14.683 1.00 95.38 194 TRP A O 1
ATOM 1583 N N . ASP A 1 195 ? -4.080 2.986 13.832 1.00 94.62 195 ASP A N 1
ATOM 1584 C CA . ASP A 1 195 ? -3.279 1.802 14.120 1.00 94.62 195 ASP A CA 1
ATOM 1585 C C . ASP A 1 195 ? -3.257 1.502 15.631 1.00 94.62 195 ASP A C 1
ATOM 1587 O O . ASP A 1 195 ? -3.547 0.380 16.039 1.00 94.62 195 ASP A O 1
ATOM 1591 N N . PHE A 1 196 ? -2.987 2.500 16.478 1.00 95.12 196 PHE A N 1
ATOM 1592 C CA . PHE A 1 196 ? -2.896 2.280 17.924 1.00 95.12 196 PHE A CA 1
ATOM 1593 C C . PHE A 1 196 ? -4.257 2.079 18.586 1.00 95.12 196 PHE A C 1
ATOM 1595 O O . PHE A 1 196 ? -4.410 1.148 19.372 1.00 95.12 196 PHE A O 1
ATOM 1602 N N . VAL A 1 197 ? -5.250 2.908 18.262 1.00 93.44 197 VAL A N 1
ATOM 1603 C CA . VAL A 1 197 ? -6.541 2.917 18.967 1.00 93.44 197 VAL A CA 1
ATOM 1604 C C . VAL A 1 197 ? -7.532 1.931 18.361 1.00 93.44 197 VAL A C 1
ATOM 1606 O O . VAL A 1 197 ? -8.197 1.203 19.090 1.00 93.44 197 VAL A O 1
ATOM 1609 N N . LYS A 1 198 ? -7.677 1.901 17.032 1.00 92.62 198 LYS A N 1
ATOM 1610 C CA . LYS A 1 198 ? -8.714 1.093 16.367 1.00 92.62 198 LYS A CA 1
ATOM 1611 C C . LYS A 1 198 ? -8.220 -0.301 16.005 1.00 92.62 198 LYS A C 1
ATOM 1613 O O . LYS A 1 198 ? -8.931 -1.270 16.258 1.00 92.62 198 LYS A O 1
ATOM 1618 N N . ASP A 1 199 ? -7.023 -0.418 15.434 1.00 92.94 199 ASP A N 1
ATOM 1619 C CA . ASP A 1 199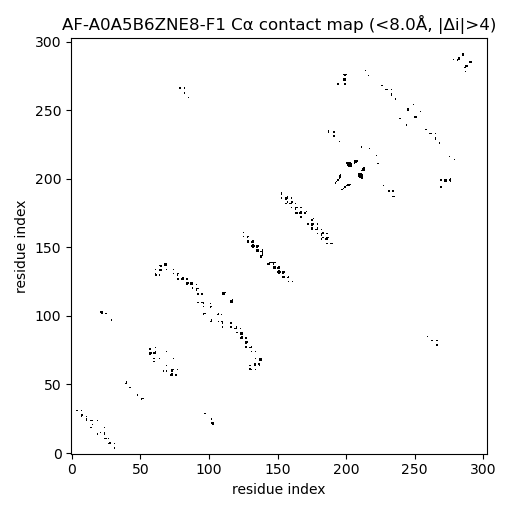 ? -6.504 -1.714 14.993 1.00 92.94 199 ASP A CA 1
ATOM 1620 C C . ASP A 1 199 ? -5.936 -2.523 16.148 1.00 92.94 199 ASP A C 1
ATOM 1622 O O . ASP A 1 199 ? -6.295 -3.689 16.297 1.00 92.94 199 ASP A O 1
ATOM 1626 N N . TRP A 1 200 ? -5.082 -1.920 16.972 1.00 94.06 200 TRP A N 1
ATOM 1627 C CA . TRP A 1 200 ? -4.458 -2.613 18.099 1.00 94.06 200 TRP A CA 1
ATOM 1628 C C . TRP A 1 200 ? -5.289 -2.515 19.379 1.00 94.06 200 TRP A C 1
ATOM 1630 O O . TRP A 1 200 ? -5.075 -3.298 20.299 1.00 94.06 200 TRP A O 1
ATOM 1640 N N . GLY A 1 201 ? -6.246 -1.584 19.456 1.00 91.00 201 GLY A N 1
ATOM 1641 C CA . GLY A 1 201 ? -7.076 -1.404 20.648 1.00 91.00 201 GLY A CA 1
ATOM 1642 C C . GLY A 1 201 ? -6.310 -0.860 21.857 1.00 91.00 201 GLY A C 1
ATOM 1643 O O . GLY A 1 201 ? -6.799 -0.986 22.973 1.00 91.00 201 GLY A O 1
ATOM 1644 N N . LEU A 1 202 ? -5.113 -0.304 21.666 1.00 90.38 202 LEU A N 1
ATOM 1645 C CA . LEU A 1 202 ? -4.276 0.278 22.718 1.00 90.38 202 LEU A CA 1
ATOM 1646 C C . LEU A 1 202 ? -4.673 1.743 22.986 1.00 90.38 202 LEU A C 1
ATOM 1648 O O . LEU A 1 202 ? -5.654 2.245 22.442 1.00 90.38 202 LEU A O 1
ATOM 1652 N N . LEU A 1 203 ? -3.909 2.431 23.842 1.00 89.50 203 LEU A N 1
ATOM 1653 C CA . LEU A 1 203 ? -4.171 3.791 24.337 1.00 89.50 203 LEU A CA 1
ATOM 1654 C C . LEU A 1 203 ? -5.477 3.910 25.142 1.00 89.50 203 LEU A C 1
ATOM 1656 O O . LEU A 1 203 ? -6.148 4.940 25.126 1.00 89.50 203 LEU A O 1
ATOM 1660 N N . GLN A 1 204 ? -5.836 2.855 25.876 1.00 87.44 204 GLN A N 1
ATOM 1661 C CA . GLN A 1 204 ? -6.966 2.881 26.802 1.00 87.44 204 GLN A CA 1
ATOM 1662 C C . GLN A 1 204 ? -6.496 3.417 28.160 1.00 87.44 204 GLN A C 1
ATOM 1664 O O . GLN A 1 204 ? -5.723 2.767 28.859 1.00 87.44 204 GLN A O 1
ATOM 1669 N N . PHE A 1 205 ? -6.935 4.623 28.526 1.00 82.50 205 PHE A N 1
ATOM 1670 C CA . PHE A 1 205 ? -6.552 5.258 29.796 1.00 82.50 205 PHE A CA 1
ATOM 1671 C C . PHE A 1 205 ? -7.213 4.608 31.020 1.00 82.50 205 PHE A C 1
ATOM 1673 O O . PHE A 1 205 ? -6.611 4.564 32.085 1.00 82.50 205 PHE A O 1
ATOM 1680 N N . HIS A 1 206 ? -8.426 4.075 30.854 1.00 81.12 206 HIS A N 1
ATOM 1681 C CA . HIS A 1 206 ? -9.250 3.516 31.933 1.00 81.12 206 HIS A CA 1
ATOM 1682 C C . HIS A 1 206 ? -9.148 1.984 32.051 1.00 81.12 206 HIS A C 1
ATOM 1684 O O . HIS A 1 206 ? -10.095 1.327 32.475 1.00 81.12 206 HIS A O 1
ATOM 1690 N N . SER A 1 207 ? -8.039 1.388 31.620 1.00 85.75 207 SER A N 1
ATOM 1691 C CA . SER A 1 207 ? -7.822 -0.059 31.689 1.00 85.75 207 SER A CA 1
ATOM 1692 C C . SER A 1 207 ? -6.974 -0.445 32.907 1.00 85.75 207 SER A C 1
ATOM 1694 O O . SER A 1 207 ? -6.256 0.374 33.479 1.00 85.75 207 SER A O 1
ATOM 1696 N N . LYS A 1 208 ? -6.991 -1.733 33.275 1.00 82.62 208 LYS A N 1
ATOM 1697 C CA . LYS A 1 208 ? -6.123 -2.309 34.323 1.00 82.62 208 LYS A CA 1
ATOM 1698 C C . LYS A 1 208 ? -4.629 -2.086 34.040 1.00 82.62 208 LYS A C 1
ATOM 1700 O O . LYS A 1 208 ? -3.814 -2.075 34.958 1.00 82.62 208 LYS A O 1
ATOM 1705 N N . ASN A 1 209 ? -4.264 -1.941 32.765 1.00 84.56 209 ASN A N 1
ATOM 1706 C CA . ASN A 1 209 ? -2.909 -1.672 32.300 1.00 84.56 209 ASN A CA 1
ATOM 1707 C C . ASN A 1 209 ? -2.902 -0.311 31.592 1.00 84.56 209 ASN A C 1
ATOM 1709 O O . ASN A 1 209 ? -3.171 -0.298 30.392 1.00 84.56 209 ASN A O 1
ATOM 1713 N N . PRO A 1 210 ? -2.583 0.810 32.268 1.00 84.38 210 PRO A N 1
ATOM 1714 C CA . PRO A 1 210 ? -2.678 2.139 31.669 1.00 84.38 210 PRO A CA 1
ATOM 1715 C C . PRO A 1 210 ? -2.031 2.191 30.280 1.00 84.38 210 PRO A C 1
ATOM 1717 O O . PRO A 1 210 ? -0.912 1.701 30.108 1.00 84.38 210 PRO A O 1
ATOM 1720 N N . TRP A 1 211 ? -2.727 2.785 29.304 1.00 86.69 211 TRP A N 1
ATOM 1721 C CA . TRP A 1 211 ? -2.325 2.890 27.888 1.00 86.69 211 TRP A CA 1
ATOM 1722 C C . TRP A 1 211 ? -2.383 1.583 27.080 1.00 86.69 211 TRP A C 1
ATOM 1724 O O . TRP A 1 211 ? -2.222 1.610 25.860 1.00 86.69 211 TRP A O 1
ATOM 1734 N N . LEU A 1 212 ? -2.650 0.444 27.712 1.00 89.75 212 LEU A N 1
ATOM 1735 C CA . LEU A 1 212 ? -2.819 -0.864 27.079 1.00 89.75 212 LEU A CA 1
ATOM 1736 C C . LEU A 1 212 ? -4.237 -1.396 27.326 1.00 89.75 212 LEU A C 1
ATOM 1738 O O . LEU A 1 212 ? -5.048 -0.765 27.995 1.00 89.75 212 LEU A O 1
ATOM 1742 N N . ARG A 1 213 ? -4.558 -2.564 26.769 1.00 89.12 213 ARG A N 1
ATOM 1743 C CA . ARG A 1 213 ? -5.834 -3.255 27.017 1.00 89.12 213 ARG A CA 1
ATOM 1744 C C . ARG A 1 213 ? -5.816 -4.000 28.353 1.00 89.12 213 ARG A C 1
ATOM 1746 O O . ARG A 1 213 ? -4.753 -4.264 28.919 1.00 89.12 213 ARG A O 1
ATOM 1753 N N . ASN A 1 214 ? -7.006 -4.368 28.825 1.00 84.62 214 ASN A N 1
ATOM 1754 C CA . ASN A 1 214 ? -7.172 -5.226 30.001 1.00 84.62 214 ASN A CA 1
ATOM 1755 C C . ASN A 1 214 ? -6.542 -6.604 29.773 1.00 84.62 214 ASN A C 1
ATOM 1757 O O . ASN A 1 214 ? -5.665 -7.005 30.533 1.00 84.62 214 ASN A O 1
ATOM 1761 N N . GLU A 1 215 ? -6.938 -7.258 28.681 1.00 85.94 215 GLU A N 1
ATOM 1762 C CA . GLU A 1 215 ? -6.420 -8.561 28.276 1.00 85.94 215 GLU A CA 1
ATOM 1763 C C . GLU A 1 215 ? -5.291 -8.395 27.254 1.00 85.94 215 GLU A C 1
ATOM 1765 O O . GLU A 1 215 ? -5.408 -7.633 26.287 1.00 85.94 215 GLU A O 1
ATOM 1770 N N . LEU A 1 216 ? -4.180 -9.094 27.486 1.00 88.69 216 LEU A N 1
ATOM 1771 C CA . LEU A 1 216 ? -2.974 -9.064 26.658 1.00 88.69 216 LEU A CA 1
ATOM 1772 C C . LEU A 1 216 ? -2.482 -10.499 26.458 1.00 88.69 216 LEU A C 1
ATOM 1774 O O . LEU A 1 216 ? -2.301 -11.222 27.435 1.00 88.69 216 LEU A O 1
ATOM 1778 N N . MET A 1 217 ? -2.215 -10.906 25.213 1.00 89.12 217 MET A N 1
ATOM 1779 C CA . MET A 1 217 ? -1.673 -12.242 24.929 1.00 89.12 217 MET A CA 1
ATOM 1780 C C . MET A 1 217 ? -0.180 -12.339 25.265 1.00 89.12 217 MET A C 1
ATOM 1782 O O . MET A 1 217 ? 0.310 -13.391 25.676 1.00 89.12 217 MET A O 1
ATOM 1786 N N . LEU A 1 218 ? 0.576 -11.248 25.093 1.00 88.56 218 LEU A N 1
ATOM 1787 C CA . LEU A 1 218 ? 1.996 -11.221 25.432 1.00 88.56 218 LEU A CA 1
ATOM 1788 C C . LEU A 1 218 ? 2.186 -10.883 26.911 1.00 88.56 218 LEU A C 1
ATOM 1790 O O . LEU A 1 218 ? 1.863 -9.788 27.368 1.00 88.56 218 LEU A O 1
ATOM 1794 N N . ARG A 1 219 ? 2.847 -11.787 27.641 1.00 86.69 219 ARG A N 1
ATOM 1795 C CA . ARG A 1 219 ? 3.163 -11.611 29.070 1.00 86.69 219 ARG A CA 1
ATOM 1796 C C . ARG A 1 219 ? 3.980 -10.343 29.365 1.00 86.69 219 ARG A C 1
ATOM 1798 O O . ARG A 1 219 ? 3.851 -9.755 30.436 1.00 86.69 219 ARG A O 1
ATOM 1805 N N . ARG A 1 220 ? 4.860 -9.926 28.446 1.00 92.12 220 ARG A N 1
ATOM 1806 C CA . ARG A 1 220 ? 5.769 -8.780 28.639 1.00 92.12 220 ARG A CA 1
ATOM 1807 C C . ARG A 1 220 ? 5.173 -7.495 28.055 1.00 92.12 220 ARG A C 1
ATOM 1809 O O . ARG A 1 220 ? 5.255 -7.264 26.851 1.00 92.12 220 ARG A O 1
ATOM 1816 N N . LYS A 1 221 ? 4.672 -6.611 28.927 1.00 91.19 221 LYS A N 1
ATOM 1817 C CA . LYS A 1 221 ? 4.031 -5.328 28.557 1.00 91.19 221 LYS A CA 1
ATOM 1818 C C . LYS A 1 221 ? 4.929 -4.399 27.728 1.00 91.19 221 LYS A C 1
ATOM 1820 O O . LYS A 1 221 ? 4.445 -3.735 26.818 1.00 91.19 221 LYS A O 1
ATOM 1825 N N . PHE A 1 222 ? 6.238 -4.388 27.996 1.00 92.44 222 PHE A N 1
ATOM 1826 C CA . PHE A 1 222 ? 7.199 -3.540 27.276 1.00 92.44 222 PHE A CA 1
ATOM 1827 C C . PHE A 1 222 ? 7.202 -3.780 25.757 1.00 92.44 222 PHE A C 1
ATOM 1829 O O . PHE A 1 222 ? 7.414 -2.840 24.998 1.00 92.44 222 PHE A O 1
ATOM 1836 N N . ILE A 1 223 ? 6.900 -5.003 25.299 1.00 94.62 223 ILE A N 1
ATOM 1837 C CA . ILE A 1 223 ? 6.873 -5.331 23.866 1.00 94.62 223 ILE A CA 1
ATOM 1838 C C . ILE A 1 223 ? 5.812 -4.494 23.131 1.00 94.62 223 ILE A C 1
ATOM 1840 O O . ILE A 1 223 ? 6.055 -4.066 22.005 1.00 94.62 223 ILE A O 1
ATOM 1844 N N . TYR A 1 224 ? 4.673 -4.195 23.768 1.00 94.50 224 TYR A N 1
ATOM 1845 C CA . TYR A 1 224 ? 3.639 -3.336 23.179 1.00 94.50 224 TYR A CA 1
ATOM 1846 C C . TYR A 1 224 ? 4.139 -1.899 23.005 1.00 94.50 224 TYR A C 1
ATOM 1848 O O . TYR A 1 224 ? 4.036 -1.346 21.914 1.00 94.50 224 TYR A O 1
ATOM 1856 N N . PHE A 1 225 ? 4.747 -1.314 24.041 1.00 94.06 225 PHE A N 1
ATOM 1857 C CA . PHE A 1 225 ? 5.286 0.049 23.973 1.00 94.06 225 PHE A CA 1
ATOM 1858 C C . PHE A 1 225 ? 6.441 0.171 22.975 1.00 94.06 225 PHE A C 1
ATOM 1860 O O . PHE A 1 225 ? 6.472 1.113 22.183 1.00 94.06 225 PHE A O 1
ATOM 1867 N N . PHE A 1 226 ? 7.350 -0.808 22.950 1.00 95.50 226 PHE A N 1
ATOM 1868 C CA . PHE A 1 226 ? 8.410 -0.877 21.944 1.00 95.50 226 PHE A CA 1
ATOM 1869 C C . PHE A 1 226 ? 7.828 -0.927 20.527 1.00 95.50 226 PHE A C 1
ATOM 1871 O O . PHE A 1 226 ? 8.254 -0.181 19.650 1.00 95.50 226 PHE A O 1
ATOM 1878 N N . SER A 1 227 ? 6.802 -1.751 20.314 1.00 95.50 227 SER A N 1
ATOM 1879 C CA . SER A 1 227 ? 6.129 -1.880 19.020 1.00 95.50 227 SER A CA 1
ATOM 1880 C C . SER A 1 227 ? 5.399 -0.610 18.594 1.00 95.50 227 SER A C 1
ATOM 1882 O O . SER A 1 227 ? 5.393 -0.276 17.409 1.00 95.50 227 SER A O 1
ATOM 1884 N N . MET A 1 228 ? 4.827 0.133 19.546 1.00 94.75 228 MET A N 1
ATOM 1885 C CA . MET A 1 228 ? 4.257 1.455 19.284 1.00 94.75 228 MET A CA 1
ATOM 1886 C C . MET A 1 228 ? 5.336 2.441 18.830 1.00 94.75 228 MET A C 1
ATOM 1888 O O . MET A 1 228 ? 5.172 3.086 17.793 1.00 94.75 228 MET A O 1
ATOM 1892 N N . GLY A 1 229 ? 6.462 2.510 19.547 1.00 95.31 229 GLY A N 1
ATOM 1893 C CA . GLY A 1 229 ? 7.601 3.347 19.163 1.00 95.31 229 GLY A CA 1
ATOM 1894 C C . GLY A 1 229 ? 8.156 2.982 17.783 1.00 95.31 229 GLY A C 1
ATOM 1895 O O . GLY A 1 229 ? 8.348 3.854 16.937 1.00 95.31 229 GLY A O 1
ATOM 1896 N N . LEU A 1 230 ? 8.330 1.686 17.511 1.00 95.50 230 LEU A N 1
ATOM 1897 C CA . LEU A 1 230 ? 8.806 1.195 16.221 1.00 95.50 230 LEU A CA 1
ATOM 1898 C C . LEU A 1 230 ? 7.830 1.532 15.082 1.00 95.50 230 LEU A C 1
ATOM 1900 O O . LEU A 1 230 ? 8.264 2.003 14.032 1.00 95.50 230 LEU A O 1
ATOM 1904 N N . ASN A 1 231 ? 6.516 1.354 15.275 1.00 95.38 231 ASN A N 1
ATOM 1905 C CA . ASN A 1 231 ? 5.525 1.720 14.258 1.00 95.38 231 ASN A CA 1
ATOM 1906 C C . ASN A 1 231 ? 5.528 3.229 13.979 1.00 95.38 231 ASN A C 1
ATOM 1908 O O . ASN A 1 231 ? 5.410 3.612 12.819 1.00 95.38 231 ASN A O 1
ATOM 1912 N N . LEU A 1 232 ? 5.708 4.074 15.001 1.00 94.94 232 LEU A N 1
ATOM 1913 C CA . LEU A 1 232 ? 5.829 5.524 14.830 1.00 94.94 232 LEU A CA 1
ATOM 1914 C C . LEU A 1 232 ? 7.036 5.886 13.954 1.00 94.94 232 LEU A C 1
ATOM 1916 O O . LEU A 1 232 ? 6.871 6.574 12.949 1.00 94.94 232 LEU A O 1
ATOM 1920 N N . ILE A 1 233 ? 8.225 5.380 14.294 1.00 93.06 233 ILE A N 1
ATOM 1921 C CA . ILE A 1 233 ? 9.466 5.659 13.552 1.00 93.06 233 ILE A CA 1
ATOM 1922 C C . ILE A 1 233 ? 9.342 5.190 12.099 1.00 93.06 233 ILE A C 1
ATOM 1924 O O . ILE A 1 233 ? 9.594 5.958 11.172 1.00 93.06 233 ILE A O 1
ATOM 1928 N N . LEU A 1 234 ? 8.901 3.947 11.883 1.00 92.12 234 LEU A N 1
ATOM 1929 C CA . LEU A 1 234 ? 8.781 3.384 10.538 1.00 92.12 234 LEU A CA 1
ATOM 1930 C C . LEU A 1 234 ? 7.692 4.079 9.709 1.00 92.12 234 LEU A C 1
ATOM 1932 O O . LEU A 1 234 ? 7.836 4.199 8.496 1.00 92.12 234 LEU A O 1
ATOM 1936 N N . ARG A 1 235 ? 6.621 4.592 10.332 1.00 90.81 235 ARG A N 1
ATOM 1937 C CA . ARG A 1 235 ? 5.584 5.356 9.619 1.00 90.81 235 ARG A CA 1
ATOM 1938 C C . ARG A 1 235 ? 6.088 6.721 9.156 1.00 90.81 235 ARG A C 1
ATOM 1940 O O . ARG A 1 235 ? 5.590 7.217 8.154 1.00 90.81 235 ARG A O 1
ATOM 1947 N N . LEU A 1 236 ? 7.086 7.296 9.828 1.00 89.31 236 LEU A N 1
ATOM 1948 C CA . LEU A 1 236 ? 7.734 8.550 9.432 1.00 89.31 236 LEU A CA 1
ATOM 1949 C C . LEU A 1 236 ? 8.768 8.375 8.307 1.00 89.31 236 LEU A C 1
ATOM 1951 O O . LEU A 1 236 ? 9.311 9.366 7.825 1.00 89.31 236 LEU A O 1
ATOM 1955 N N . ALA A 1 237 ? 8.995 7.150 7.820 1.00 83.38 237 ALA A N 1
ATOM 1956 C CA . ALA A 1 237 ? 9.940 6.872 6.737 1.00 83.38 237 ALA A CA 1
ATOM 1957 C C . ALA A 1 237 ? 9.645 7.642 5.433 1.00 83.38 237 ALA A C 1
ATOM 1959 O O . ALA A 1 237 ? 10.550 7.882 4.635 1.00 83.38 237 ALA A O 1
ATOM 1960 N N . TRP A 1 238 ? 8.401 8.091 5.214 1.00 78.00 238 TRP A N 1
ATOM 1961 C CA . TRP A 1 238 ? 8.064 8.928 4.057 1.00 78.00 238 TRP A CA 1
ATOM 1962 C C . TRP A 1 238 ? 8.817 10.267 4.045 1.00 78.00 238 TRP A C 1
ATOM 1964 O O . TRP A 1 238 ? 9.060 10.793 2.955 1.00 78.00 238 TRP A O 1
ATOM 1974 N N . LEU A 1 239 ? 9.219 10.796 5.212 1.00 76.81 239 LEU A N 1
ATOM 1975 C CA . LEU A 1 239 ? 9.956 12.061 5.327 1.00 76.81 239 LEU A CA 1
ATOM 1976 C C . LEU A 1 239 ? 11.248 12.033 4.513 1.00 76.81 239 LEU A C 1
ATOM 1978 O O . LEU A 1 239 ? 11.590 13.028 3.877 1.00 76.81 239 LEU A O 1
ATOM 1982 N N . GLN A 1 240 ? 11.905 10.873 4.440 1.00 74.44 240 GLN A N 1
ATOM 1983 C CA . GLN A 1 240 ? 13.105 10.691 3.628 1.00 74.44 240 GLN A CA 1
ATOM 1984 C C . GLN A 1 240 ? 12.860 11.034 2.151 1.00 74.44 240 GLN A C 1
ATOM 1986 O O . GLN A 1 240 ? 13.716 11.616 1.492 1.00 74.44 240 GLN A O 1
ATOM 1991 N N . THR A 1 241 ? 11.673 10.710 1.631 1.00 66.50 241 THR A N 1
ATOM 1992 C CA . THR A 1 241 ? 11.333 10.965 0.225 1.00 66.50 241 THR A CA 1
ATOM 1993 C C . THR A 1 241 ? 11.037 12.433 -0.077 1.00 66.50 241 THR A C 1
ATOM 1995 O O . THR A 1 241 ? 11.087 12.822 -1.238 1.00 66.50 241 THR A O 1
ATOM 1998 N N . VAL A 1 242 ? 10.714 13.241 0.937 1.00 63.38 242 VAL A N 1
ATOM 1999 C CA . VAL A 1 242 ? 10.420 14.676 0.781 1.00 63.38 242 VAL A CA 1
ATOM 2000 C C . VAL A 1 242 ? 11.666 15.514 1.024 1.00 63.38 242 VAL A C 1
ATOM 2002 O O . VAL A 1 242 ? 11.955 16.423 0.248 1.00 63.38 242 VAL A O 1
ATOM 2005 N N . LEU A 1 243 ? 12.449 15.156 2.043 1.00 61.47 243 LEU A N 1
ATOM 2006 C CA . LEU A 1 243 ? 13.673 15.860 2.421 1.00 61.47 243 LEU A CA 1
ATOM 2007 C C . LEU A 1 243 ? 14.814 15.704 1.403 1.00 61.47 243 LEU A C 1
ATOM 2009 O O . LEU A 1 243 ? 15.869 16.290 1.612 1.00 61.47 243 LEU A O 1
ATOM 2013 N N . HIS A 1 244 ? 14.618 14.928 0.321 1.00 57.06 244 HIS A N 1
ATOM 2014 C CA . HIS A 1 244 ? 15.642 14.605 -0.685 1.00 57.06 244 HIS A CA 1
ATOM 2015 C C . HIS A 1 244 ? 16.997 14.282 -0.042 1.00 57.06 244 HIS A C 1
ATOM 2017 O O . HIS A 1 244 ? 18.051 14.585 -0.593 1.00 57.06 244 HIS A O 1
ATOM 2023 N N . SER A 1 245 ? 16.974 13.656 1.137 1.00 48.59 245 SER A N 1
ATOM 2024 C CA . SER A 1 245 ? 18.171 13.170 1.804 1.00 48.59 245 SER A CA 1
ATOM 2025 C C . SER A 1 245 ? 18.580 11.886 1.094 1.00 48.59 245 SER A C 1
ATOM 2027 O O . SER A 1 245 ? 18.431 10.779 1.611 1.00 48.59 245 SER A O 1
ATOM 2029 N N . SER A 1 246 ? 19.047 12.022 -0.147 1.00 47.78 246 SER A N 1
ATOM 2030 C CA . SER A 1 246 ? 20.057 11.109 -0.637 1.00 47.78 246 SER A CA 1
ATOM 2031 C C . SER A 1 246 ? 21.171 11.194 0.391 1.00 47.78 246 SER A C 1
ATOM 2033 O O . SER A 1 246 ? 21.808 12.236 0.530 1.00 47.78 246 SER A O 1
ATOM 2035 N N . PHE A 1 247 ? 21.383 10.118 1.146 1.00 52.06 247 PHE A N 1
ATOM 2036 C CA . PHE A 1 247 ? 22.738 9.830 1.587 1.00 52.06 247 PHE A CA 1
ATOM 2037 C C . PHE A 1 247 ? 23.561 9.956 0.304 1.00 52.06 247 PHE A C 1
ATOM 2039 O O . PHE A 1 247 ? 23.325 9.172 -0.610 1.00 52.06 247 PHE A O 1
ATOM 2046 N N . GLU A 1 248 ? 24.365 11.012 0.155 1.00 55.19 248 GLU A N 1
ATOM 2047 C CA . GLU A 1 248 ? 24.930 11.445 -1.140 1.00 55.19 248 GLU A CA 1
ATOM 2048 C C . GLU A 1 248 ? 25.731 10.335 -1.858 1.00 55.19 248 GLU A C 1
ATOM 2050 O O . GLU A 1 248 ? 26.054 10.457 -3.034 1.00 55.19 248 GLU A O 1
ATOM 2055 N N . SER A 1 249 ? 25.993 9.220 -1.171 1.00 58.28 249 SER A N 1
ATOM 2056 C CA . SER A 1 249 ? 26.676 8.019 -1.641 1.00 58.28 249 SER A CA 1
ATOM 2057 C C . SER A 1 249 ? 25.793 6.799 -1.972 1.00 58.28 249 SER A C 1
ATOM 2059 O O . SER A 1 249 ? 26.327 5.821 -2.493 1.00 58.28 249 SER A O 1
ATOM 2061 N N . VAL A 1 250 ? 24.481 6.787 -1.683 1.00 62.59 250 VAL A N 1
ATOM 2062 C CA . VAL A 1 250 ? 23.623 5.588 -1.841 1.00 62.59 250 VAL A CA 1
ATOM 2063 C C . VAL A 1 250 ? 22.551 5.788 -2.914 1.00 62.59 250 VAL A C 1
ATOM 2065 O O . VAL A 1 250 ? 21.759 6.726 -2.862 1.00 62.59 250 VAL A O 1
ATOM 2068 N N . ASP A 1 251 ? 22.493 4.857 -3.872 1.00 73.38 251 ASP A N 1
ATOM 2069 C CA . ASP A 1 251 ? 21.500 4.832 -4.952 1.00 73.38 251 ASP A CA 1
ATOM 2070 C C . ASP A 1 251 ? 20.060 4.796 -4.392 1.00 73.38 251 ASP A C 1
ATOM 2072 O O . ASP A 1 251 ? 19.719 3.965 -3.541 1.00 73.38 251 ASP A O 1
ATOM 2076 N N . TYR A 1 252 ? 19.188 5.661 -4.924 1.00 74.50 252 TYR A N 1
ATOM 2077 C CA . TYR A 1 252 ? 17.760 5.735 -4.593 1.00 74.50 252 TYR A CA 1
ATOM 2078 C C . TYR A 1 252 ? 17.042 4.380 -4.703 1.00 74.50 252 TYR A C 1
ATOM 2080 O O . TYR A 1 252 ? 16.065 4.137 -3.992 1.00 74.50 252 TYR A O 1
ATOM 2088 N N . ARG A 1 253 ? 17.525 3.476 -5.565 1.00 78.12 253 ARG A N 1
ATOM 2089 C CA . ARG A 1 253 ? 17.003 2.110 -5.716 1.00 78.12 253 ARG A CA 1
ATOM 2090 C C . ARG A 1 253 ? 17.289 1.247 -4.491 1.00 78.12 253 ARG A C 1
ATOM 2092 O O . ARG A 1 253 ? 16.407 0.522 -4.036 1.00 78.12 253 ARG A O 1
ATOM 2099 N N . VAL A 1 254 ? 18.496 1.352 -3.936 1.00 81.00 254 VAL A N 1
ATOM 2100 C CA . VAL A 1 254 ? 18.915 0.623 -2.727 1.00 81.00 254 VAL A CA 1
ATOM 2101 C C . VAL A 1 254 ? 18.166 1.162 -1.516 1.00 81.00 254 VAL A C 1
ATOM 2103 O O . VAL A 1 254 ? 17.617 0.394 -0.727 1.00 81.00 254 VAL A O 1
ATOM 2106 N N . THR A 1 255 ? 18.057 2.487 -1.411 1.00 81.81 255 THR A N 1
ATOM 2107 C CA . THR A 1 255 ? 17.220 3.130 -0.397 1.00 81.81 255 THR A CA 1
ATOM 2108 C C . THR A 1 255 ? 15.763 2.676 -0.500 1.00 81.81 255 THR A C 1
ATOM 2110 O O . THR A 1 255 ? 15.163 2.303 0.506 1.00 81.81 255 THR A O 1
ATOM 2113 N N . GLY A 1 256 ? 15.197 2.641 -1.710 1.00 82.50 256 GLY A N 1
ATOM 2114 C CA . GLY A 1 256 ? 13.834 2.168 -1.949 1.00 82.50 256 GLY A CA 1
ATOM 2115 C C . GLY A 1 256 ? 13.625 0.712 -1.526 1.00 82.50 256 GLY A C 1
ATOM 2116 O O . GLY A 1 256 ? 12.609 0.400 -0.905 1.00 82.50 256 GLY A O 1
ATOM 2117 N N . LEU A 1 257 ? 14.596 -0.166 -1.796 1.00 85.69 257 LEU A N 1
ATOM 2118 C CA . LEU A 1 257 ? 14.573 -1.560 -1.347 1.00 85.69 257 LEU A CA 1
ATOM 2119 C C . LEU A 1 257 ? 14.562 -1.663 0.184 1.00 85.69 257 LEU A C 1
ATOM 2121 O O . LEU A 1 257 ? 13.751 -2.400 0.743 1.00 85.69 257 LEU A O 1
ATOM 2125 N N . PHE A 1 258 ? 15.435 -0.913 0.859 1.00 87.00 258 PHE A N 1
ATOM 2126 C CA . PHE A 1 258 ? 15.517 -0.909 2.318 1.00 87.00 258 PHE A CA 1
ATOM 2127 C C . PHE A 1 258 ? 14.220 -0.400 2.960 1.00 87.00 258 PHE A C 1
ATOM 2129 O O . PHE A 1 258 ? 13.678 -1.041 3.860 1.00 87.00 258 PHE A O 1
ATOM 2136 N N . LEU A 1 259 ? 13.667 0.700 2.443 1.00 87.69 259 LEU A N 1
ATOM 2137 C CA . LEU A 1 259 ? 12.386 1.240 2.897 1.00 87.69 259 LEU A CA 1
ATOM 2138 C C . LEU A 1 259 ? 11.229 0.260 2.672 1.00 87.69 259 LEU A C 1
ATOM 2140 O O . LEU A 1 259 ? 10.387 0.093 3.553 1.00 87.69 259 LEU A O 1
ATOM 2144 N N . ALA A 1 260 ? 11.200 -0.432 1.530 1.00 88.75 260 ALA A N 1
ATOM 2145 C CA . ALA A 1 260 ? 10.199 -1.461 1.263 1.00 88.75 260 ALA A CA 1
ATOM 2146 C C . ALA A 1 260 ? 10.323 -2.649 2.235 1.00 88.75 260 ALA A C 1
ATOM 2148 O O . ALA A 1 260 ? 9.311 -3.148 2.725 1.00 88.75 260 ALA A O 1
ATOM 2149 N N . ALA A 1 261 ? 11.545 -3.080 2.564 1.00 89.75 261 ALA A N 1
ATOM 21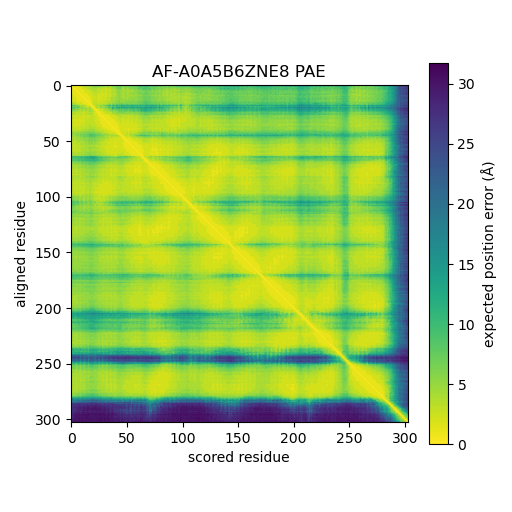50 C CA . ALA A 1 261 ? 11.776 -4.145 3.540 1.00 89.75 261 ALA A CA 1
ATOM 2151 C C . ALA A 1 261 ? 11.317 -3.743 4.953 1.00 89.75 261 ALA A C 1
ATOM 2153 O O . ALA A 1 261 ? 10.633 -4.517 5.628 1.00 89.75 261 ALA A O 1
ATOM 2154 N N . LEU A 1 262 ? 11.627 -2.516 5.381 1.00 91.81 262 LEU A N 1
ATOM 2155 C CA . LEU A 1 262 ? 11.145 -1.968 6.650 1.00 91.81 262 LEU A CA 1
ATOM 2156 C C . LEU A 1 262 ? 9.616 -1.879 6.702 1.00 91.81 262 LEU A C 1
ATOM 2158 O O . LEU A 1 262 ? 9.016 -2.204 7.727 1.00 91.81 262 LEU A O 1
ATOM 2162 N N . GLU A 1 263 ? 8.973 -1.499 5.599 1.00 92.31 263 GLU A N 1
ATOM 2163 C CA . GLU A 1 263 ? 7.513 -1.453 5.504 1.00 92.31 263 GLU A CA 1
ATOM 2164 C C . GLU A 1 263 ? 6.880 -2.851 5.630 1.00 92.31 263 GLU A C 1
ATOM 2166 O O . GLU A 1 263 ? 5.848 -3.004 6.289 1.00 92.31 263 GLU A O 1
ATOM 2171 N N . VAL A 1 264 ? 7.519 -3.895 5.086 1.00 92.12 264 VAL A N 1
ATOM 2172 C CA . VAL A 1 264 ? 7.088 -5.293 5.275 1.00 92.12 264 VAL A CA 1
ATOM 2173 C C . VAL A 1 264 ? 7.184 -5.708 6.744 1.00 92.12 264 VAL A C 1
ATOM 2175 O O . VAL A 1 264 ? 6.232 -6.284 7.274 1.00 92.12 264 VAL A O 1
ATOM 2178 N N . ILE A 1 265 ? 8.287 -5.382 7.426 1.00 92.44 265 ILE A N 1
ATOM 2179 C CA . I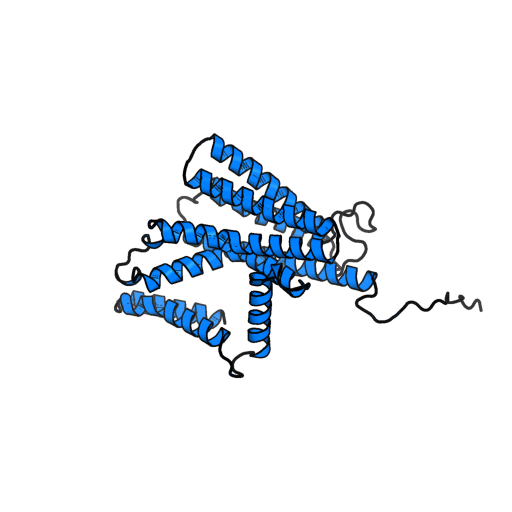LE A 1 265 ? 8.458 -5.669 8.861 1.00 92.44 265 ILE A CA 1
ATOM 2180 C C . ILE A 1 265 ? 7.386 -4.942 9.679 1.00 92.44 265 ILE A C 1
ATOM 2182 O O . ILE A 1 265 ? 6.706 -5.558 10.504 1.00 92.44 265 ILE A O 1
ATOM 2186 N N . ARG A 1 266 ? 7.177 -3.647 9.410 1.00 94.75 266 ARG A N 1
ATOM 2187 C CA . ARG A 1 266 ? 6.154 -2.829 10.072 1.00 94.75 266 ARG A CA 1
ATOM 2188 C C . ARG A 1 266 ? 4.757 -3.423 9.894 1.00 94.75 266 ARG A C 1
ATOM 2190 O O . ARG A 1 266 ? 3.981 -3.492 10.846 1.00 94.75 266 ARG A O 1
ATOM 2197 N N . ARG A 1 267 ? 4.425 -3.882 8.685 1.00 94.88 267 ARG A N 1
ATOM 2198 C CA . ARG A 1 267 ? 3.135 -4.519 8.407 1.00 94.88 267 ARG A CA 1
ATOM 2199 C C . ARG A 1 267 ? 3.002 -5.879 9.094 1.00 94.88 267 ARG A C 1
ATOM 2201 O O . ARG A 1 267 ? 1.926 -6.181 9.601 1.00 94.88 267 ARG A O 1
ATOM 2208 N N . GLY A 1 268 ? 4.075 -6.665 9.173 1.00 94.81 268 GLY A N 1
ATOM 2209 C CA . GLY A 1 268 ? 4.110 -7.908 9.951 1.00 94.81 268 GLY A CA 1
ATOM 2210 C C . GLY A 1 268 ? 3.793 -7.676 11.432 1.00 94.81 268 GLY A C 1
ATOM 2211 O O . GLY A 1 268 ? 2.971 -8.389 12.006 1.00 94.81 268 GLY A O 1
ATOM 2212 N N . LEU A 1 269 ? 4.359 -6.618 12.017 1.00 95.06 269 LEU A N 1
ATOM 2213 C CA . LEU A 1 269 ? 4.047 -6.182 13.379 1.00 95.06 269 LEU A CA 1
ATOM 2214 C C . LEU A 1 269 ? 2.570 -5.796 13.528 1.00 95.06 269 LEU A C 1
ATOM 2216 O O . LEU A 1 269 ? 1.889 -6.249 14.446 1.00 95.06 269 LEU A O 1
ATOM 2220 N N . TRP A 1 270 ? 2.058 -4.993 12.591 1.00 96.19 270 TRP A N 1
ATOM 2221 C CA . TRP A 1 270 ? 0.651 -4.602 12.575 1.00 96.19 270 TRP A CA 1
ATOM 2222 C C . TRP A 1 270 ? -0.281 -5.817 12.466 1.00 96.19 270 TRP A C 1
ATOM 2224 O O . TRP A 1 270 ? -1.283 -5.862 13.175 1.00 96.19 270 TRP A O 1
ATOM 2234 N N . ASN A 1 271 ? 0.062 -6.822 11.649 1.00 96.00 271 ASN A N 1
ATOM 2235 C CA . ASN A 1 271 ? -0.727 -8.047 11.486 1.00 96.00 271 ASN A CA 1
ATOM 2236 C C . ASN A 1 271 ? -0.893 -8.790 12.809 1.00 96.00 271 ASN A C 1
ATOM 2238 O O . ASN A 1 271 ? -2.007 -9.194 13.136 1.00 96.00 271 ASN A O 1
ATOM 2242 N N . PHE A 1 272 ? 0.191 -8.936 13.574 1.00 94.94 272 PHE A N 1
ATOM 2243 C CA . PHE A 1 272 ? 0.159 -9.604 14.872 1.00 94.94 272 PHE A CA 1
ATOM 2244 C C . PHE A 1 272 ? -0.830 -8.921 15.826 1.00 94.94 272 PHE A C 1
ATOM 2246 O O . PHE A 1 272 ? -1.776 -9.554 16.290 1.00 94.94 272 PHE A O 1
ATOM 2253 N N . TYR A 1 273 ? -0.668 -7.615 16.058 1.00 95.12 273 TYR A N 1
ATOM 2254 C CA . TYR A 1 273 ? -1.510 -6.883 17.009 1.00 95.12 273 TYR A CA 1
ATOM 2255 C C . TYR A 1 273 ? -2.952 -6.707 16.534 1.00 95.12 273 TYR A C 1
ATOM 2257 O O . TYR A 1 273 ? -3.874 -6.745 17.349 1.00 95.12 273 TYR A O 1
ATOM 2265 N N . ARG A 1 274 ? -3.174 -6.552 15.222 1.00 94.44 274 ARG A N 1
ATOM 2266 C CA . ARG A 1 274 ? -4.522 -6.505 14.644 1.00 94.44 274 ARG A CA 1
ATOM 2267 C C . ARG A 1 274 ? -5.250 -7.831 14.849 1.00 94.44 274 ARG A C 1
ATOM 2269 O O . ARG A 1 274 ? -6.411 -7.818 15.250 1.00 94.44 274 ARG A O 1
ATOM 2276 N N . LEU A 1 275 ? -4.591 -8.961 14.582 1.00 93.62 275 LEU A N 1
ATOM 2277 C CA . LEU A 1 275 ? -5.179 -10.289 14.783 1.00 93.62 275 LEU A CA 1
ATOM 2278 C C . LEU A 1 275 ? -5.421 -10.580 16.262 1.00 93.62 275 LEU A C 1
ATOM 2280 O O . LEU A 1 275 ? -6.483 -11.084 16.607 1.00 93.62 275 LEU A O 1
ATOM 2284 N N . GLU A 1 276 ? -4.482 -10.211 17.132 1.00 93.88 276 GLU A N 1
ATOM 2285 C CA . GLU A 1 276 ? -4.656 -10.307 18.581 1.00 93.88 276 GLU A CA 1
ATOM 2286 C C . GLU A 1 276 ? -5.885 -9.508 19.042 1.00 93.88 276 GLU A C 1
ATOM 2288 O O . GLU A 1 276 ? -6.728 -10.027 19.768 1.00 93.88 276 GLU A O 1
ATOM 2293 N N . ASN A 1 277 ? -6.029 -8.258 18.587 1.00 92.19 277 ASN A N 1
ATOM 2294 C CA . ASN A 1 277 ? -7.180 -7.423 18.928 1.00 92.19 277 ASN A CA 1
ATOM 2295 C C . ASN A 1 277 ? -8.497 -7.997 18.422 1.00 92.19 277 ASN A C 1
ATOM 2297 O O . ASN A 1 277 ? -9.492 -7.993 19.142 1.00 92.19 277 ASN A O 1
ATOM 2301 N N . GLU A 1 278 ? -8.517 -8.491 17.191 1.00 89.81 278 GLU A N 1
ATOM 2302 C CA . GLU A 1 278 ? -9.708 -9.115 16.636 1.00 89.81 278 GLU A CA 1
ATOM 2303 C C . GLU A 1 278 ? -10.079 -10.391 17.406 1.00 89.81 278 GLU A C 1
ATOM 2305 O O . GLU A 1 278 ? -11.249 -10.609 17.712 1.00 89.81 278 GLU A O 1
ATOM 2310 N N . HIS A 1 279 ? -9.090 -11.210 17.769 1.00 88.44 279 HIS A N 1
ATOM 2311 C CA . HIS A 1 279 ? -9.297 -12.422 18.554 1.00 88.44 279 HIS A CA 1
ATOM 2312 C C . HIS A 1 279 ? -9.895 -12.105 19.929 1.00 88.44 279 HIS A C 1
ATOM 2314 O O . HIS A 1 279 ? -10.926 -12.672 20.285 1.00 88.44 279 HIS A O 1
ATOM 2320 N N . LEU A 1 280 ? -9.317 -11.144 20.658 1.00 85.94 280 LEU A N 1
ATOM 2321 C CA . LEU A 1 280 ? -9.815 -10.717 21.969 1.00 85.94 280 LEU A CA 1
ATOM 2322 C C . LEU A 1 280 ? -11.224 -10.110 21.885 1.00 85.94 280 LEU A C 1
ATOM 2324 O O . LEU A 1 280 ? -12.075 -10.420 22.715 1.00 85.94 280 LEU A O 1
ATOM 2328 N N . ASN A 1 281 ? -11.511 -9.298 20.862 1.00 83.31 281 ASN A N 1
ATOM 2329 C CA . ASN A 1 281 ? -12.848 -8.729 20.662 1.00 83.31 281 ASN A CA 1
ATOM 2330 C C . ASN A 1 281 ? -13.892 -9.791 20.287 1.00 83.31 281 ASN A C 1
ATOM 2332 O O . ASN A 1 281 ? -15.037 -9.705 20.730 1.00 83.31 281 ASN A O 1
ATOM 2336 N N . ASN A 1 282 ? -13.525 -10.791 19.483 1.00 79.25 282 ASN A N 1
ATOM 2337 C CA . ASN A 1 282 ? -14.429 -11.885 19.133 1.00 79.25 282 ASN A CA 1
ATOM 2338 C C . ASN A 1 282 ? -14.662 -12.840 20.309 1.00 79.25 282 ASN A C 1
ATOM 2340 O O . ASN A 1 282 ? -15.795 -13.280 20.495 1.00 79.25 282 ASN A O 1
ATOM 2344 N N . ALA A 1 283 ? -13.641 -13.118 21.123 1.00 60.50 283 ALA A N 1
ATOM 2345 C CA . ALA A 1 283 ? -13.786 -13.876 22.364 1.00 60.50 283 ALA A CA 1
ATOM 2346 C C . ALA A 1 283 ? -14.674 -13.129 23.374 1.00 60.50 283 ALA A C 1
ATOM 2348 O O . ALA A 1 283 ? -15.639 -13.700 23.871 1.00 60.50 283 ALA A O 1
ATOM 2349 N N . GLY A 1 284 ? -14.434 -11.830 23.590 1.00 58.28 284 GLY A N 1
ATOM 2350 C CA . GLY A 1 284 ? -15.227 -11.003 24.509 1.00 58.28 284 GLY A CA 1
ATOM 2351 C C . GLY A 1 284 ? -16.681 -10.778 24.077 1.00 58.28 284 GLY A C 1
ATOM 2352 O O . GLY A 1 284 ? -17.535 -10.515 24.915 1.00 58.28 284 GLY A O 1
ATOM 2353 N N . LYS A 1 285 ? -16.990 -10.906 22.778 1.00 60.34 285 LYS A N 1
ATOM 2354 C CA . LYS A 1 285 ? -18.366 -10.882 22.243 1.00 60.34 285 LYS A CA 1
ATOM 2355 C C . LYS A 1 285 ? -18.978 -12.282 22.071 1.00 60.34 285 LYS A C 1
ATOM 2357 O O . LYS A 1 285 ? -19.997 -12.393 21.394 1.00 60.34 285 LYS A O 1
ATOM 2362 N N . PHE A 1 286 ? -18.346 -13.335 22.603 1.00 55.09 286 PHE A N 1
ATOM 2363 C CA . PHE A 1 286 ? -18.766 -14.742 22.465 1.00 55.09 286 PHE A CA 1
ATOM 2364 C C . PHE A 1 286 ? -18.961 -15.213 21.012 1.00 55.09 286 PHE A C 1
ATOM 2366 O O . PHE A 1 286 ? -19.701 -16.147 20.731 1.00 55.09 286 PHE A O 1
ATOM 2373 N N . ARG A 1 287 ? -18.281 -14.579 20.051 1.00 55.94 287 ARG A N 1
ATOM 2374 C CA . ARG A 1 287 ? -18.317 -14.979 18.634 1.00 55.94 287 ARG A CA 1
ATOM 2375 C C . ARG A 1 287 ? -17.335 -16.106 18.317 1.00 55.94 287 ARG A C 1
ATOM 2377 O O . ARG A 1 287 ? -17.468 -16.746 17.280 1.00 55.94 287 ARG A O 1
ATOM 2384 N N . ALA A 1 288 ? -16.336 -16.317 19.177 1.00 48.38 288 ALA A N 1
ATOM 2385 C CA . ALA A 1 288 ? -15.286 -17.321 18.993 1.00 48.38 288 ALA A CA 1
ATOM 2386 C C . ALA A 1 288 ? -15.528 -18.634 19.764 1.00 48.38 288 ALA A C 1
ATOM 2388 O O . ALA A 1 288 ? -14.849 -19.619 19.487 1.00 48.38 288 ALA A O 1
ATOM 2389 N N . VAL A 1 289 ? -16.478 -18.667 20.706 1.00 44.25 289 VAL A N 1
ATOM 2390 C CA . VAL A 1 289 ? -16.791 -19.860 21.506 1.00 44.25 289 VAL A CA 1
ATOM 2391 C C . VAL A 1 289 ? -18.309 -19.973 21.651 1.00 44.25 289 VAL A C 1
ATOM 2393 O O . VAL A 1 289 ? -18.947 -19.041 22.125 1.00 44.25 289 VAL A O 1
ATOM 2396 N N . ASN A 1 290 ? -18.877 -21.125 21.281 1.00 47.12 290 ASN A N 1
ATOM 2397 C CA . ASN A 1 290 ? -20.297 -21.470 21.473 1.00 47.12 290 ASN A CA 1
ATOM 2398 C C . ASN A 1 290 ? -20.679 -21.701 22.952 1.00 47.12 290 ASN A C 1
ATOM 2400 O O . ASN A 1 290 ? -21.719 -22.291 23.232 1.00 47.12 290 ASN A O 1
ATOM 2404 N N . THR A 1 291 ? -19.857 -21.296 23.920 1.00 50.91 291 THR A N 1
ATOM 2405 C CA . THR A 1 291 ? -20.252 -21.331 25.330 1.00 50.91 291 THR A CA 1
ATOM 2406 C C . THR A 1 291 ? -21.065 -20.080 25.617 1.00 50.91 291 THR A C 1
ATOM 2408 O O . THR A 1 291 ? -20.532 -19.042 26.010 1.00 50.91 291 THR A O 1
ATOM 2411 N N . VAL A 1 292 ? -22.366 -20.185 25.347 1.00 59.31 292 VAL A N 1
ATOM 2412 C CA . VAL A 1 292 ? -23.382 -19.267 25.862 1.00 59.31 292 VAL A CA 1
ATOM 2413 C C . VAL A 1 292 ? -23.271 -19.304 27.390 1.00 59.31 292 VAL A C 1
ATOM 2415 O O . VAL A 1 292 ? -23.327 -20.405 27.943 1.00 59.31 292 VAL A O 1
ATOM 2418 N N . PRO A 1 293 ? -23.074 -18.168 28.086 1.00 53.44 293 PRO A N 1
ATOM 2419 C CA . PRO A 1 293 ? -23.112 -18.170 29.542 1.00 53.44 293 PRO A CA 1
ATOM 2420 C C . PRO A 1 293 ? -24.481 -18.698 29.977 1.00 53.44 293 PRO A C 1
ATOM 2422 O O . PRO A 1 293 ? -25.518 -18.196 29.534 1.00 53.44 293 PRO A O 1
ATOM 2425 N N . LEU A 1 294 ? -24.479 -19.766 30.776 1.00 62.72 294 LEU A N 1
ATOM 2426 C CA . LEU A 1 294 ? -25.708 -20.329 31.317 1.00 62.72 294 LEU A CA 1
ATOM 2427 C C . LEU A 1 294 ? -26.363 -19.272 32.222 1.00 62.72 294 LEU A C 1
ATOM 2429 O O . LEU A 1 294 ? -25.655 -18.571 32.942 1.00 62.72 294 LEU A O 1
ATOM 2433 N N . PRO A 1 295 ? -27.699 -19.134 32.204 1.00 63.88 295 PRO A N 1
ATOM 2434 C CA . PRO A 1 295 ? -28.420 -18.094 32.944 1.00 63.88 295 PRO A CA 1
ATOM 2435 C C . PRO A 1 295 ? -28.434 -18.312 34.467 1.00 63.88 295 PRO A C 1
ATOM 2437 O O . PRO A 1 295 ? -29.225 -17.686 35.168 1.00 63.88 295 PRO A O 1
ATOM 2440 N N . PHE A 1 296 ? -27.593 -19.203 34.986 1.00 65.88 296 PHE A N 1
ATOM 2441 C CA . PHE A 1 296 ? -27.561 -19.558 36.393 1.00 65.88 296 PHE A CA 1
ATOM 2442 C C . PHE A 1 296 ? -26.305 -18.967 37.019 1.00 65.88 296 PHE A C 1
ATOM 2444 O O . PHE A 1 296 ? -25.191 -19.248 36.583 1.00 65.88 296 PHE A O 1
ATOM 2451 N N . HIS A 1 297 ? -26.507 -18.131 38.037 1.00 59.28 297 HIS A N 1
ATOM 2452 C CA . HIS A 1 297 ? -25.472 -17.890 39.029 1.00 59.28 297 HIS A CA 1
ATOM 2453 C C . HIS A 1 297 ? -25.122 -19.252 39.631 1.00 59.28 297 HIS A C 1
ATOM 2455 O O . HIS A 1 297 ? -26.022 -19.940 40.115 1.00 59.28 297 HIS A O 1
ATOM 2461 N N . GLU A 1 298 ? -23.851 -19.650 39.570 1.00 57.44 298 GLU A N 1
ATOM 2462 C CA . GLU A 1 298 ? -23.349 -20.669 40.486 1.00 57.44 298 GLU A CA 1
ATOM 2463 C C . GLU A 1 298 ? -23.637 -20.127 41.886 1.00 57.44 298 GLU A C 1
ATOM 2465 O O . GLU A 1 298 ? -23.146 -19.067 42.278 1.00 57.44 298 GLU A O 1
ATOM 2470 N N . VAL A 1 299 ? -24.587 -20.772 42.558 1.00 53.50 299 VAL A N 1
ATOM 2471 C CA . VAL A 1 299 ? -24.801 -20.581 43.982 1.00 53.50 299 VAL A CA 1
ATOM 2472 C C . VAL A 1 299 ? -23.558 -21.193 44.597 1.00 53.50 299 VAL A C 1
ATOM 2474 O O . VAL A 1 299 ? -23.352 -22.395 44.444 1.00 53.50 299 VAL A O 1
ATOM 2477 N N . ASP A 1 300 ? -22.699 -20.359 45.180 1.00 52.41 300 ASP A N 1
ATOM 2478 C CA . ASP A 1 300 ? -21.613 -20.840 46.022 1.00 52.41 300 ASP A CA 1
ATOM 2479 C C . ASP A 1 300 ? -22.249 -21.804 47.037 1.00 52.41 300 ASP A C 1
ATOM 2481 O O . ASP A 1 300 ? -23.100 -21.400 47.833 1.00 52.41 300 ASP A O 1
ATOM 2485 N N . GLU A 1 301 ? -21.926 -23.096 46.930 1.00 49.44 301 GLU A N 1
ATOM 2486 C CA . GLU A 1 301 ? -22.280 -24.085 47.943 1.00 49.44 301 GLU A CA 1
ATOM 2487 C C . GLU A 1 301 ? -21.497 -23.700 49.205 1.00 49.44 301 GLU A C 1
ATOM 2489 O O . GLU A 1 301 ? -20.319 -24.019 49.354 1.00 49.44 301 GLU A O 1
ATOM 2494 N N . GLU A 1 302 ? -22.137 -22.913 50.074 1.00 47.50 302 GLU A N 1
ATOM 2495 C CA . GLU A 1 302 ? -21.770 -22.832 51.482 1.00 47.50 302 GLU A CA 1
ATOM 2496 C C . GLU A 1 302 ? -22.034 -24.207 52.106 1.00 47.50 302 GLU A C 1
ATOM 2498 O O . GLU A 1 302 ? -23.168 -24.505 52.473 1.00 47.50 302 GLU A O 1
ATOM 2503 N N . ASP A 1 303 ? -20.980 -25.017 52.212 1.00 39.69 303 ASP A N 1
ATOM 2504 C CA . ASP A 1 303 ? -20.809 -26.060 53.231 1.00 39.69 303 ASP A CA 1
ATOM 2505 C C . ASP A 1 303 ? -19.375 -26.006 53.794 1.00 39.69 303 ASP A C 1
ATOM 2507 O O . ASP A 1 303 ? -18.400 -26.017 53.001 1.00 39.69 303 ASP A O 1
#